Protein AF-0000000065770147 (afdb_homodimer)

Sequence (184 aa):
MSDRIRAHVYVSGRVQGVYYRANTRDTARERDIDGWVRNLDDGRVEAVFEGPREAVESMVGWCHTGSPKARVESVDAAYDDPEGVDGFEIRRMSDRIRAHVYVSGRVQGVYYRANTRDTARERDIDGWVRNLDDGRVEAVFEGPREAVESMVGWCHTGSPKARVESVDAAYDDPEGVDGFEIRR

Organism: Natronomonas pharaonis (strain ATCC 35678 / DSM 2160 / CIP 103997 / JCM 8858 / NBRC 14720 / NCIMB 2260 / Gabara) (NCBI:txid348780)

Structure (mmCIF, N/CA/C/O backbone):
data_AF-0000000065770147-model_v1
#
loop_
_entity.id
_entity.type
_entity.pdbx_description
1 polymer Acylphosphatase
#
loop_
_atom_site.group_PDB
_atom_site.id
_atom_site.type_symbol
_atom_site.label_atom_id
_atom_site.label_alt_id
_atom_site.label_comp_id
_atom_site.label_asym_id
_atom_site.label_entity_id
_atom_site.label_seq_id
_atom_site.pdbx_PDB_ins_code
_atom_site.Cartn_x
_atom_site.Cartn_y
_atom_site.Cartn_z
_atom_site.occupancy
_atom_site.B_iso_or_equiv
_atom_site.auth_seq_id
_atom_site.auth_comp_id
_atom_site.auth_asym_id
_atom_site.auth_atom_id
_atom_site.pdbx_PDB_model_num
ATOM 1 N N . MET A 1 1 ? 13.5 -10.141 -19.688 1 43.78 1 MET A N 1
ATOM 2 C CA . MET A 1 1 ? 12.375 -10.852 -19.094 1 43.78 1 MET A CA 1
ATOM 3 C C . MET A 1 1 ? 11.664 -9.977 -18.062 1 43.78 1 MET A C 1
ATOM 5 O O . MET A 1 1 ? 12.305 -9.312 -17.25 1 43.78 1 MET A O 1
ATOM 9 N N . SER A 1 2 ? 10.516 -9.438 -18.234 1 58.62 2 SER A N 1
ATOM 10 C CA . SER A 1 2 ? 9.922 -8.391 -17.406 1 58.62 2 SER A CA 1
ATOM 11 C C . SER A 1 2 ? 9.859 -8.805 -15.945 1 58.62 2 SER A C 1
ATOM 13 O O . SER A 1 2 ? 9.547 -9.961 -15.641 1 58.62 2 SER A O 1
ATOM 15 N N . ASP A 1 3 ? 10.562 -8.133 -15.008 1 82.38 3 ASP A N 1
ATOM 16 C CA . ASP A 1 3 ? 10.844 -8.555 -13.641 1 82.38 3 ASP A CA 1
ATOM 17 C C . ASP A 1 3 ? 9.555 -8.781 -12.852 1 82.38 3 ASP A C 1
ATOM 19 O O . ASP A 1 3 ? 8.75 -7.859 -12.688 1 82.38 3 ASP A O 1
ATOM 23 N N . ARG A 1 4 ? 9.172 -10.117 -12.875 1 93.94 4 ARG A N 1
ATOM 24 C CA . ARG A 1 4 ? 8.008 -10.531 -12.102 1 93.94 4 ARG A CA 1
ATOM 25 C C . ARG A 1 4 ? 8.297 -10.461 -10.602 1 93.94 4 ARG A C 1
ATOM 27 O O . ARG A 1 4 ? 9.398 -10.789 -10.164 1 93.94 4 ARG A O 1
ATOM 34 N N . ILE A 1 5 ? 7.27 -9.945 -9.93 1 95 5 ILE A N 1
ATOM 35 C CA . ILE A 1 5 ? 7.406 -9.898 -8.477 1 95 5 ILE A CA 1
ATOM 36 C C . ILE A 1 5 ? 6.164 -10.5 -7.824 1 95 5 ILE A C 1
ATOM 38 O O . ILE A 1 5 ? 5.195 -10.836 -8.508 1 95 5 ILE A O 1
ATOM 42 N N . ARG A 1 6 ? 6.301 -10.719 -6.52 1 97.62 6 ARG A N 1
ATOM 43 C CA . ARG A 1 6 ? 5.215 -11.219 -5.68 1 97.62 6 ARG A CA 1
ATOM 44 C C . ARG A 1 6 ? 4.941 -10.266 -4.52 1 97.62 6 ARG A C 1
ATOM 46 O O . ARG A 1 6 ? 5.875 -9.781 -3.871 1 97.62 6 ARG A O 1
ATOM 53 N N . ALA A 1 7 ? 3.699 -9.914 -4.391 1 98 7 ALA A N 1
ATOM 54 C CA . ALA A 1 7 ? 3.275 -9.18 -3.201 1 98 7 ALA A CA 1
ATOM 55 C C . ALA A 1 7 ? 2.326 -10.016 -2.35 1 98 7 ALA A C 1
ATOM 57 O O . ALA A 1 7 ? 1.415 -10.664 -2.875 1 98 7 ALA A O 1
ATOM 58 N N . HIS A 1 8 ? 2.572 -10.086 -1.091 1 98.62 8 HIS A N 1
ATOM 59 C CA . HIS A 1 8 ? 1.678 -10.641 -0.082 1 98.62 8 HIS A CA 1
ATOM 60 C C . HIS A 1 8 ? 1.052 -9.539 0.766 1 98.62 8 HIS A C 1
ATOM 62 O O . HIS A 1 8 ? 1.764 -8.766 1.413 1 98.62 8 HIS A O 1
ATOM 68 N N . VAL A 1 9 ? -0.321 -9.547 0.776 1 98.44 9 VAL A N 1
ATOM 69 C CA . VAL A 1 9 ? -1.015 -8.367 1.291 1 98.44 9 VAL A CA 1
ATOM 70 C C . VAL A 1 9 ? -2.053 -8.797 2.326 1 98.44 9 VAL A C 1
ATOM 72 O O . VAL A 1 9 ? -2.74 -9.805 2.148 1 98.44 9 VAL A O 1
ATOM 75 N N . TYR A 1 10 ? -2.137 -8.008 3.395 1 98.62 10 TYR A N 1
ATOM 76 C CA . TYR A 1 10 ? -3.242 -8.062 4.344 1 98.62 10 TYR A CA 1
ATOM 77 C C . TYR A 1 10 ? -3.99 -6.738 4.391 1 98.62 10 TYR A C 1
ATOM 79 O O . TYR A 1 10 ? -3.375 -5.676 4.512 1 98.62 10 TYR A O 1
ATOM 87 N N . VAL A 1 11 ? -5.281 -6.84 4.277 1 98.38 11 VAL A N 1
ATOM 88 C CA . VAL A 1 11 ? -6.137 -5.66 4.316 1 98.38 11 VAL A CA 1
ATOM 89 C C . VAL A 1 11 ? -7.059 -5.727 5.531 1 98.38 11 VAL A C 1
ATOM 91 O O . VAL A 1 11 ? -7.672 -6.766 5.793 1 98.38 11 VAL A O 1
ATOM 94 N N . SER A 1 12 ? -7.148 -4.613 6.277 1 98.25 12 SER A N 1
ATOM 95 C CA . SER A 1 12 ? -8.016 -4.543 7.449 1 98.25 12 SER A CA 1
ATOM 96 C C . SER A 1 12 ? -9.031 -3.418 7.316 1 98.25 12 SER A C 1
ATOM 98 O O . SER A 1 12 ? -8.836 -2.482 6.539 1 98.25 12 SER A O 1
ATOM 100 N N . GLY A 1 13 ? -10.148 -3.477 8.18 1 97.62 13 GLY A N 1
ATOM 101 C CA . GLY A 1 13 ? -11.266 -2.547 8.148 1 97.62 13 GLY A CA 1
ATOM 102 C C . GLY A 1 13 ? -12.602 -3.221 7.879 1 97.62 13 GLY A C 1
ATOM 103 O O . GLY A 1 13 ? -12.812 -4.367 8.273 1 97.62 13 GLY A O 1
ATOM 104 N N . ARG A 1 14 ? -13.508 -2.479 7.367 1 97.38 14 ARG A N 1
ATOM 105 C CA . ARG A 1 14 ? -14.719 -3.08 6.82 1 97.38 14 ARG A CA 1
ATOM 106 C C . ARG A 1 14 ? -14.477 -3.639 5.422 1 97.38 14 ARG A C 1
ATOM 108 O O . ARG A 1 14 ? -14.734 -2.963 4.426 1 97.38 14 ARG A O 1
ATOM 115 N N . VAL A 1 15 ? -14.016 -4.883 5.41 1 98.19 15 VAL A N 1
ATOM 116 C CA . VAL A 1 15 ? -13.539 -5.418 4.141 1 98.19 15 VAL A CA 1
ATOM 117 C C . VAL A 1 15 ? -14.172 -6.781 3.879 1 98.19 15 VAL A C 1
ATOM 119 O O . VAL A 1 15 ? -13.836 -7.457 2.904 1 98.19 15 VAL A O 1
ATOM 122 N N . GLN A 1 16 ? -14.961 -7.273 4.789 1 97.25 16 GLN A N 1
ATOM 123 C CA . GLN A 1 16 ? -15.781 -8.461 4.559 1 97.25 16 GLN A CA 1
ATOM 124 C C . GLN A 1 16 ? -17.266 -8.094 4.477 1 97.25 16 GLN A C 1
ATOM 126 O O . GLN A 1 16 ? -17.688 -7.09 5.043 1 97.25 16 GLN A O 1
ATOM 131 N N . GLY A 1 17 ? -17.922 -8.992 3.668 1 96.94 17 GLY A N 1
ATOM 132 C CA . GLY A 1 17 ? -19.328 -8.703 3.457 1 96.94 17 GLY A CA 1
ATOM 133 C C . GLY A 1 17 ? -19.562 -7.523 2.529 1 96.94 17 GLY A C 1
ATOM 134 O O . GLY A 1 17 ? -20.656 -6.949 2.508 1 96.94 17 GLY A O 1
ATOM 135 N N . VAL A 1 18 ? -18.547 -7.098 1.808 1 97.94 18 VAL A N 1
ATOM 136 C CA . VAL A 1 18 ? -18.625 -5.93 0.939 1 97.94 18 VAL A CA 1
ATOM 137 C C . VAL A 1 18 ? -18.094 -6.277 -0.449 1 97.94 18 VAL A C 1
ATOM 139 O O . VAL A 1 18 ? -17.5 -5.426 -1.123 1 97.94 18 VAL A O 1
ATOM 142 N N . TYR A 1 19 ? -18.016 -7.508 -0.86 1 97.69 19 TYR A N 1
ATOM 143 C CA . TYR A 1 19 ? -17.625 -8.023 -2.168 1 97.69 19 TYR A CA 1
ATOM 144 C C . TYR A 1 19 ? -16.156 -7.719 -2.453 1 97.69 19 TYR A C 1
ATOM 146 O O . TYR A 1 19 ? -15.766 -7.539 -3.609 1 97.69 19 TYR A O 1
ATOM 154 N N . TYR A 1 20 ? -15.367 -7.656 -1.438 1 98.31 20 TYR A N 1
ATOM 155 C CA . TYR A 1 20 ? -13.953 -7.336 -1.599 1 98.31 20 TYR A CA 1
ATOM 156 C C . TYR A 1 20 ? -13.242 -8.406 -2.418 1 98.31 20 TYR A C 1
ATOM 158 O O . TYR A 1 20 ? -12.461 -8.094 -3.316 1 98.31 20 TYR A O 1
ATOM 166 N N . ARG A 1 21 ? -13.523 -9.672 -2.115 1 98.62 21 ARG A N 1
ATOM 167 C CA . ARG A 1 21 ? -12.859 -10.773 -2.816 1 98.62 21 ARG A CA 1
ATOM 168 C C . ARG A 1 21 ? -13.195 -10.75 -4.305 1 98.62 21 ARG A C 1
ATOM 170 O O . ARG A 1 21 ? -12.305 -10.891 -5.145 1 98.62 21 ARG A O 1
ATOM 177 N N . ALA A 1 22 ? -14.43 -10.547 -4.602 1 98.25 22 ALA A N 1
ATOM 178 C CA . ALA A 1 22 ? -14.867 -10.539 -5.996 1 98.25 22 ALA A CA 1
ATOM 179 C C . ALA A 1 22 ? -14.227 -9.391 -6.77 1 98.25 22 ALA A C 1
ATOM 181 O O . ALA A 1 22 ? -13.727 -9.586 -7.879 1 98.25 22 ALA A O 1
ATOM 182 N N . ASN A 1 23 ? -14.219 -8.234 -6.164 1 98.31 23 ASN A N 1
ATOM 183 C CA . ASN A 1 23 ? -13.617 -7.07 -6.809 1 98.31 23 ASN A CA 1
ATOM 184 C C . ASN A 1 23 ? -12.102 -7.234 -6.961 1 98.31 23 ASN A C 1
ATOM 186 O O . ASN A 1 23 ? -11.523 -6.809 -7.961 1 98.31 23 ASN A O 1
ATOM 190 N N . THR A 1 24 ? -11.492 -7.84 -5.906 1 98.38 24 THR A N 1
ATOM 191 C CA . THR A 1 24 ? -10.062 -8.125 -5.996 1 98.38 24 THR A CA 1
ATOM 192 C C . THR A 1 24 ? -9.766 -9.016 -7.199 1 98.38 24 THR A C 1
ATOM 194 O O . THR A 1 24 ? -8.859 -8.727 -7.98 1 98.38 24 THR A O 1
ATOM 197 N N . ARG A 1 25 ? -10.523 -10.047 -7.344 1 98.44 25 ARG A N 1
ATOM 198 C CA . ARG A 1 25 ? -10.344 -10.969 -8.461 1 98.44 25 ARG A CA 1
ATOM 199 C C . ARG A 1 25 ? -10.547 -10.258 -9.797 1 98.44 25 ARG A C 1
ATOM 201 O O . ARG A 1 25 ? -9.727 -10.391 -10.703 1 98.44 25 ARG A O 1
ATOM 208 N N . ASP A 1 26 ? -11.578 -9.531 -9.93 1 98.19 26 ASP A N 1
ATOM 209 C CA . ASP A 1 26 ? -11.891 -8.852 -11.18 1 98.19 26 ASP A CA 1
ATOM 210 C C . ASP A 1 26 ? -10.805 -7.848 -11.555 1 98.19 26 ASP A C 1
ATOM 212 O O . ASP A 1 26 ? -10.383 -7.781 -12.703 1 98.19 26 ASP A O 1
ATOM 216 N N . THR A 1 27 ? -10.336 -7.098 -10.594 1 97.5 27 THR A N 1
ATOM 217 C CA . THR A 1 27 ? -9.289 -6.109 -10.812 1 97.5 27 THR A CA 1
ATOM 218 C C . THR A 1 27 ? -7.98 -6.793 -11.203 1 97.5 27 THR A C 1
ATOM 220 O O . THR A 1 27 ? -7.289 -6.34 -12.117 1 97.5 27 THR A O 1
ATOM 223 N N . ALA A 1 28 ? -7.652 -7.867 -10.492 1 98.25 28 ALA A N 1
ATOM 224 C CA . ALA A 1 28 ? -6.438 -8.617 -10.797 1 98.25 28 ALA A CA 1
ATOM 225 C C . ALA A 1 28 ? -6.477 -9.164 -12.227 1 98.25 28 ALA A C 1
ATOM 227 O O . ALA A 1 28 ? -5.488 -9.07 -12.961 1 98.25 28 ALA A O 1
ATOM 228 N N . ARG A 1 29 ? -7.547 -9.641 -12.617 1 98 29 ARG A N 1
ATOM 229 C CA . ARG A 1 29 ? -7.695 -10.203 -13.953 1 98 29 ARG A CA 1
ATOM 230 C C . ARG A 1 29 ? -7.59 -9.117 -15.023 1 98 29 ARG A C 1
ATOM 232 O O . ARG A 1 29 ? -6.957 -9.328 -16.062 1 98 29 ARG A O 1
ATOM 239 N N . GLU A 1 30 ? -8.172 -8.016 -14.781 1 97.5 30 GLU A N 1
ATOM 240 C CA . GLU A 1 30 ? -8.086 -6.883 -15.695 1 97.5 30 GLU A CA 1
ATOM 241 C C . GLU A 1 30 ? -6.637 -6.449 -15.906 1 97.5 30 GLU A C 1
ATOM 243 O O . GLU A 1 30 ? -6.281 -5.941 -16.969 1 97.5 30 GLU A O 1
ATOM 248 N N . ARG A 1 31 ? -5.82 -6.711 -14.93 1 96 31 ARG A N 1
ATOM 249 C CA . ARG A 1 31 ? -4.438 -6.242 -14.961 1 96 31 ARG A CA 1
ATOM 250 C C . ARG A 1 31 ? -3.48 -7.379 -15.297 1 96 31 ARG A C 1
ATOM 252 O O . ARG A 1 31 ? -2.26 -7.207 -15.25 1 96 31 ARG A O 1
ATOM 259 N N . ASP A 1 32 ? -4.055 -8.516 -15.555 1 97 32 ASP A N 1
ATOM 260 C CA . ASP A 1 32 ? -3.283 -9.711 -15.898 1 97 32 ASP A CA 1
ATOM 261 C C . ASP A 1 32 ? -2.332 -10.094 -14.773 1 97 32 ASP A C 1
ATOM 263 O O . ASP A 1 32 ? -1.145 -10.336 -15.008 1 97 32 ASP A O 1
ATOM 267 N N . ILE A 1 33 ? -2.855 -10.102 -13.625 1 98 33 ILE A N 1
ATOM 268 C CA . ILE A 1 33 ? -2.117 -10.453 -12.414 1 98 33 ILE A CA 1
ATOM 269 C C . ILE A 1 33 ? -2.562 -11.828 -11.922 1 98 33 ILE A C 1
ATOM 271 O O . ILE A 1 33 ? -3.756 -12.141 -11.93 1 98 33 ILE A O 1
ATOM 275 N N . ASP A 1 34 ? -1.613 -12.633 -11.547 1 98.62 34 ASP A N 1
ATOM 276 C CA . ASP A 1 34 ? -1.885 -13.945 -10.969 1 98.62 34 ASP A CA 1
ATOM 277 C C . ASP A 1 34 ? -1.896 -13.891 -9.445 1 98.62 34 ASP A C 1
ATOM 279 O O . ASP A 1 34 ? -1.333 -12.969 -8.852 1 98.62 34 ASP A O 1
ATOM 283 N N . GLY A 1 35 ? -2.541 -14.883 -8.812 1 98.69 35 GLY A N 1
ATOM 284 C CA . GLY A 1 35 ? -2.562 -14.922 -7.359 1 98.69 35 GLY A CA 1
ATOM 285 C C . GLY A 1 35 ? -3.881 -15.414 -6.797 1 98.69 35 GLY A C 1
ATOM 286 O O . GLY A 1 35 ? -4.535 -16.266 -7.395 1 98.69 35 GLY A O 1
ATOM 287 N N . TRP A 1 36 ? -4.168 -14.938 -5.551 1 98.81 36 TRP A N 1
ATOM 288 C CA . TRP A 1 36 ? -5.406 -15.344 -4.898 1 98.81 36 TRP A CA 1
ATOM 289 C C . TRP A 1 36 ? -5.777 -14.375 -3.785 1 98.81 36 TRP A C 1
ATOM 291 O O . TRP A 1 36 ? -4.953 -13.57 -3.354 1 98.81 36 TRP A O 1
ATOM 301 N N . VAL A 1 37 ? -7.043 -14.438 -3.418 1 98.81 37 VAL A N 1
ATOM 302 C CA . VAL A 1 37 ? -7.574 -13.641 -2.318 1 98.81 37 VAL A CA 1
ATOM 303 C C . VAL A 1 37 ? -8.461 -14.508 -1.431 1 98.81 37 VAL A C 1
ATOM 305 O O . VAL A 1 37 ? -9.148 -15.406 -1.919 1 98.81 37 VAL A O 1
ATOM 308 N N . ARG A 1 38 ? -8.477 -14.234 -0.144 1 98.75 38 ARG A N 1
ATOM 309 C CA . ARG A 1 38 ? -9.367 -14.938 0.775 1 98.75 38 ARG A CA 1
ATOM 310 C C . ARG A 1 38 ? -9.695 -14.07 1.986 1 98.75 38 ARG A C 1
ATOM 312 O O . ARG A 1 38 ? -8.945 -13.148 2.318 1 98.75 38 ARG A O 1
ATOM 319 N N . ASN A 1 39 ? -10.781 -14.453 2.6 1 98.56 39 ASN A N 1
ATOM 320 C CA . ASN A 1 39 ? -11.117 -13.883 3.9 1 98.56 39 ASN A CA 1
ATOM 321 C C . ASN A 1 39 ? -10.469 -14.664 5.039 1 98.56 39 ASN A C 1
ATOM 323 O O . ASN A 1 39 ? -10.367 -15.891 4.98 1 98.56 39 ASN A O 1
ATOM 327 N N . LEU A 1 40 ? -10.047 -13.938 6.062 1 98.44 40 LEU A N 1
ATOM 328 C CA . LEU A 1 40 ? -9.508 -14.555 7.27 1 98.44 40 LEU A CA 1
ATOM 329 C C . LEU A 1 40 ? -10.539 -14.523 8.398 1 98.44 40 LEU A C 1
ATOM 331 O O . LEU A 1 40 ? -11.398 -13.641 8.43 1 98.44 40 LEU A O 1
ATOM 335 N N . ASP A 1 41 ? -10.344 -15.391 9.359 1 97.56 41 ASP A N 1
ATOM 336 C CA . ASP A 1 41 ? -11.273 -15.508 10.484 1 97.56 41 ASP A CA 1
ATOM 337 C C . ASP A 1 41 ? -11.219 -14.266 11.375 1 97.56 41 ASP A C 1
ATOM 339 O O . ASP A 1 41 ? -12.188 -13.953 12.07 1 97.56 41 ASP A O 1
ATOM 343 N N . ASP A 1 42 ? -10.141 -13.57 11.273 1 97.69 42 ASP A N 1
ATOM 344 C CA . ASP A 1 42 ? -9.984 -12.406 12.141 1 97.69 42 ASP A CA 1
ATOM 345 C C . ASP A 1 42 ? -10.57 -11.156 11.492 1 97.69 42 ASP A C 1
ATOM 347 O O . ASP A 1 42 ? -10.383 -10.047 11.984 1 97.69 42 ASP A O 1
ATOM 351 N N . GLY A 1 43 ? -11.195 -11.289 10.391 1 97.88 43 GLY A N 1
ATOM 352 C CA . GLY A 1 43 ? -11.898 -10.18 9.766 1 97.88 43 GLY A CA 1
ATOM 353 C C . GLY A 1 43 ? -11.109 -9.523 8.648 1 97.88 43 GLY A C 1
ATOM 354 O O . GLY A 1 43 ? -11.641 -8.688 7.914 1 97.88 43 GLY A O 1
ATOM 355 N N . ARG A 1 44 ? -9.898 -9.906 8.516 1 98.44 44 ARG A N 1
ATOM 356 C CA . ARG A 1 44 ? -9.047 -9.336 7.477 1 98.44 44 ARG A CA 1
ATOM 357 C C . ARG A 1 44 ? -9.266 -10.039 6.141 1 98.44 44 ARG A C 1
ATOM 359 O O . ARG A 1 44 ? -9.945 -11.062 6.078 1 98.44 44 ARG A O 1
ATOM 366 N N . VAL A 1 45 ? -8.695 -9.375 5.055 1 98.75 45 VAL A N 1
ATOM 367 C CA . VAL A 1 45 ? -8.523 -10 3.746 1 98.75 45 VAL A CA 1
ATOM 368 C C . VAL A 1 45 ? -7.035 -10.242 3.484 1 98.75 45 VAL A C 1
ATOM 370 O O . VAL A 1 45 ? -6.199 -9.383 3.783 1 98.75 45 VAL A O 1
ATOM 373 N N . GLU A 1 46 ? -6.758 -11.391 3.057 1 98.88 46 GLU A N 1
ATOM 374 C CA . GLU A 1 46 ? -5.414 -11.773 2.625 1 98.88 46 GLU A CA 1
ATOM 375 C C . GLU A 1 46 ? -5.359 -11.969 1.112 1 98.88 46 GLU A C 1
ATOM 377 O O . GLU A 1 46 ? -6.262 -12.562 0.525 1 98.88 46 GLU A O 1
ATOM 382 N N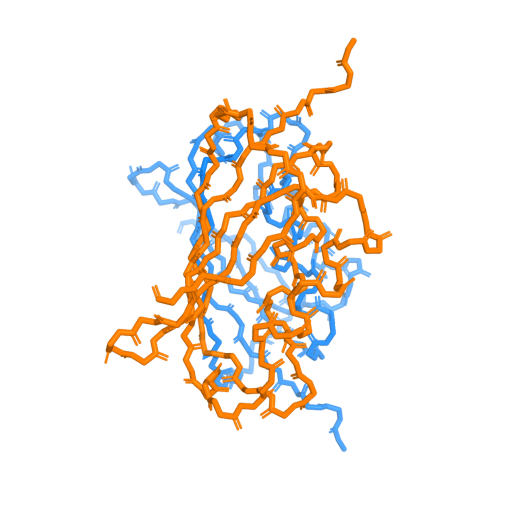 . ALA A 1 47 ? -4.293 -11.523 0.46 1 98.81 47 ALA A N 1
ATOM 383 C CA . ALA A 1 47 ? -4.168 -11.734 -0.979 1 98.81 47 ALA A CA 1
ATOM 384 C C . ALA A 1 47 ? -2.701 -11.859 -1.388 1 98.81 47 ALA A C 1
ATOM 386 O O . ALA A 1 47 ? -1.813 -11.344 -0.705 1 98.81 47 ALA A O 1
ATOM 387 N N . VAL A 1 48 ? -2.502 -12.555 -2.43 1 98.75 48 VAL A N 1
ATOM 388 C CA . VAL A 1 48 ? -1.222 -12.633 -3.123 1 98.75 48 VAL A CA 1
ATOM 389 C C . VAL A 1 48 ? -1.395 -12.211 -4.582 1 98.75 48 VAL A C 1
ATOM 391 O O . VAL A 1 48 ? -2.371 -12.594 -5.23 1 98.75 48 VAL A O 1
ATOM 394 N N . PHE A 1 49 ? -0.435 -11.422 -5.035 1 98.38 49 PHE A N 1
ATOM 395 C CA . PHE A 1 49 ? -0.398 -10.969 -6.422 1 98.38 49 PHE A CA 1
ATOM 396 C C . PHE A 1 49 ? 0.949 -11.281 -7.059 1 98.38 49 PHE A C 1
ATOM 398 O O . PHE A 1 49 ? 1.999 -11 -6.477 1 98.38 49 PHE A O 1
ATOM 405 N N . GLU A 1 50 ? 1.021 -11.812 -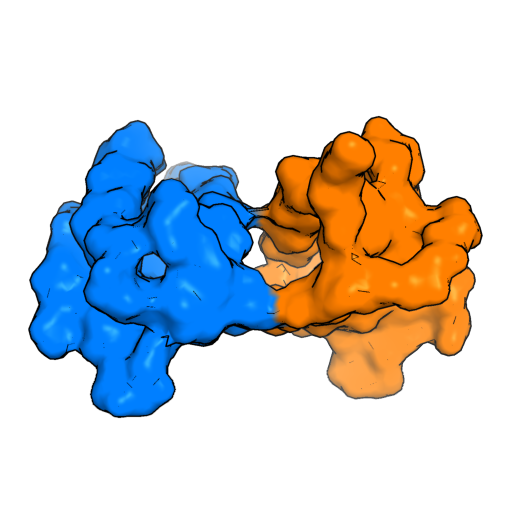8.188 1 98.38 50 GLU A N 1
ATOM 406 C CA . GLU A 1 50 ? 2.23 -12.047 -8.969 1 98.38 50 GLU A CA 1
ATOM 407 C C . GLU A 1 50 ? 2.074 -11.523 -10.398 1 98.38 50 GLU A C 1
ATOM 409 O O . GLU A 1 50 ? 1.009 -11.672 -11.008 1 98.38 50 GLU A O 1
ATOM 414 N N . GLY A 1 51 ? 3.076 -10.883 -10.898 1 97.44 51 GLY A N 1
ATOM 415 C CA . GLY A 1 51 ? 3.061 -10.312 -12.234 1 97.44 51 GLY A CA 1
ATOM 416 C C . GLY A 1 51 ? 4.141 -9.266 -12.445 1 97.44 51 GLY A C 1
ATOM 417 O O . GLY A 1 51 ? 5.086 -9.18 -11.664 1 97.44 51 GLY A O 1
ATOM 418 N N . PRO A 1 52 ? 4.023 -8.602 -13.539 1 94.88 52 PRO A N 1
ATOM 419 C CA . PRO A 1 52 ? 4.957 -7.492 -13.734 1 94.88 52 PRO A CA 1
ATOM 420 C C . PRO A 1 52 ? 4.926 -6.488 -12.578 1 94.88 52 PRO A C 1
ATOM 422 O O . PRO A 1 52 ? 3.857 -6.195 -12.039 1 94.88 52 PRO A O 1
ATOM 425 N N . ARG A 1 53 ? 6.09 -5.996 -12.234 1 91.38 53 ARG A N 1
ATOM 426 C CA . ARG A 1 53 ? 6.258 -5.133 -11.07 1 91.38 53 ARG A CA 1
ATOM 427 C C . ARG A 1 53 ? 5.238 -4 -11.078 1 91.38 53 ARG A C 1
ATOM 429 O O . ARG A 1 53 ? 4.535 -3.783 -10.094 1 91.38 53 ARG A O 1
ATOM 436 N N . GLU A 1 54 ? 5.098 -3.309 -12.133 1 89.5 54 GLU A N 1
ATOM 437 C CA . GLU A 1 54 ? 4.195 -2.16 -12.211 1 89.5 54 GLU A CA 1
ATOM 438 C C . GLU A 1 54 ? 2.75 -2.576 -11.961 1 89.5 54 GLU A C 1
ATOM 440 O O . GLU A 1 54 ? 2 -1.87 -11.289 1 89.5 54 GLU A O 1
ATOM 445 N N . ALA A 1 55 ? 2.404 -3.637 -12.523 1 94.25 55 ALA A N 1
ATOM 446 C CA . ALA A 1 55 ? 1.041 -4.137 -12.367 1 94.25 55 ALA A CA 1
ATOM 447 C C . ALA A 1 55 ? 0.769 -4.539 -10.914 1 94.25 55 ALA A C 1
ATOM 449 O O . ALA A 1 55 ? -0.289 -4.223 -10.367 1 94.25 55 ALA A O 1
ATOM 450 N N . VAL A 1 56 ? 1.734 -5.223 -10.344 1 96.06 56 VAL A N 1
ATOM 451 C CA . VAL A 1 56 ? 1.587 -5.668 -8.961 1 96.06 56 VAL A CA 1
ATOM 452 C C . VAL A 1 56 ? 1.53 -4.457 -8.031 1 96.06 56 VAL A C 1
ATOM 454 O O . VAL A 1 56 ? 0.677 -4.391 -7.145 1 96.06 56 VAL A O 1
ATOM 457 N N . GLU A 1 57 ? 2.395 -3.529 -8.242 1 90.38 57 GLU A N 1
ATOM 458 C CA . GLU A 1 57 ? 2.387 -2.314 -7.434 1 90.38 57 GLU A CA 1
ATOM 459 C C . GLU A 1 57 ? 1.069 -1.56 -7.582 1 90.38 57 GLU A C 1
ATOM 461 O O . GLU A 1 57 ? 0.54 -1.023 -6.609 1 90.38 57 GLU A O 1
ATOM 466 N N . SER A 1 58 ? 0.558 -1.564 -8.742 1 91.94 58 SER A N 1
ATOM 467 C CA . SER A 1 58 ? -0.74 -0.941 -8.977 1 91.94 58 SER A CA 1
ATOM 468 C C . SER A 1 58 ? -1.849 -1.67 -8.227 1 91.94 58 SER A C 1
ATOM 470 O O . SER A 1 58 ? -2.754 -1.037 -7.68 1 91.94 58 SER A O 1
ATOM 472 N N . MET A 1 59 ? -1.783 -2.934 -8.195 1 96 59 MET A N 1
ATOM 473 C CA . MET A 1 59 ? -2.768 -3.746 -7.492 1 96 59 MET A CA 1
ATOM 474 C C . MET A 1 59 ? -2.713 -3.484 -5.992 1 96 59 MET A C 1
ATOM 476 O O . MET A 1 59 ? -3.752 -3.361 -5.34 1 96 59 MET A O 1
ATOM 480 N N . VAL A 1 60 ? -1.518 -3.436 -5.52 1 95.69 60 VAL A N 1
ATOM 481 C CA . VAL A 1 60 ? -1.349 -3.139 -4.098 1 95.69 60 VAL A CA 1
ATOM 482 C C . VAL A 1 60 ? -1.913 -1.754 -3.789 1 95.69 60 VAL A C 1
ATOM 484 O O . VAL A 1 60 ? -2.57 -1.559 -2.766 1 95.69 60 VAL A O 1
ATOM 487 N N . GLY A 1 61 ? -1.662 -0.762 -4.645 1 92.88 61 GLY A N 1
ATOM 488 C CA . GLY A 1 61 ? -2.287 0.545 -4.516 1 92.88 61 GLY A CA 1
ATOM 489 C C . GLY A 1 61 ? -3.801 0.48 -4.461 1 92.88 61 GLY A C 1
ATOM 490 O O . GLY A 1 61 ? -4.426 1.144 -3.631 1 92.88 61 GLY A O 1
ATOM 491 N N . TRP A 1 62 ? -4.379 -0.295 -5.266 1 94.44 62 TRP A N 1
ATOM 492 C CA . TRP A 1 62 ? -5.828 -0.464 -5.324 1 94.44 62 TRP A CA 1
ATOM 493 C C . TRP A 1 62 ? -6.363 -1.01 -4.004 1 94.44 62 TRP A C 1
ATOM 495 O O . TRP A 1 62 ? -7.473 -0.669 -3.588 1 94.44 62 TRP A O 1
ATOM 505 N N . CYS A 1 63 ? -5.641 -1.865 -3.334 1 96.69 63 CYS A N 1
ATOM 506 C CA . CYS A 1 63 ? -6.074 -2.492 -2.092 1 96.69 63 CYS A CA 1
ATOM 507 C C . CYS A 1 63 ? -6.406 -1.441 -1.037 1 96.69 63 CYS A C 1
ATOM 509 O O . CYS A 1 63 ? -7.137 -1.72 -0.084 1 96.69 63 CYS A O 1
ATOM 511 N N . HIS A 1 64 ? -5.875 -0.302 -1.2 1 93.12 64 HIS A N 1
ATOM 512 C CA . HIS A 1 64 ? -6.133 0.768 -0.242 1 93.12 64 HIS A CA 1
ATOM 513 C C . HIS A 1 64 ? -7.512 1.378 -0.452 1 93.12 64 HIS A C 1
ATOM 515 O O . HIS A 1 64 ? -8.055 2.016 0.451 1 93.12 64 HIS A O 1
ATOM 521 N N . THR A 1 65 ? -8.062 1.224 -1.6 1 89.56 65 THR A N 1
ATOM 522 C CA . THR A 1 65 ? -9.43 1.623 -1.916 1 89.56 65 THR A CA 1
ATOM 523 C C . THR A 1 65 ? -10.383 0.44 -1.779 1 89.56 65 THR A C 1
ATOM 525 O O . THR A 1 65 ? -11.375 0.516 -1.048 1 89.56 65 THR A O 1
ATOM 528 N N . GLY A 1 66 ? -10.023 -0.563 -2.475 1 91.44 66 GLY A N 1
ATOM 529 C CA . GLY A 1 66 ? -10.797 -1.795 -2.42 1 91.44 66 GLY A CA 1
ATOM 530 C C . GLY A 1 66 ? -12.141 -1.689 -3.125 1 91.44 66 GLY A C 1
ATOM 531 O O . GLY A 1 66 ? -12.273 -0.957 -4.105 1 91.44 66 GLY A O 1
ATOM 532 N N . SER A 1 67 ? -13.109 -2.518 -2.625 1 93.94 67 SER A N 1
ATOM 533 C CA . SER A 1 67 ? -14.453 -2.512 -3.201 1 93.94 67 SER A CA 1
ATOM 534 C C . SER A 1 67 ? -15.203 -1.234 -2.838 1 93.94 67 SER A C 1
ATOM 536 O O . SER A 1 67 ? -14.883 -0.578 -1.846 1 93.94 67 SER A O 1
ATOM 538 N N . PRO A 1 68 ? -16.219 -0.907 -3.627 1 92.44 68 PRO A N 1
ATOM 539 C CA . PRO A 1 68 ? -16.953 0.346 -3.406 1 92.44 68 PRO A CA 1
ATOM 540 C C . PRO A 1 68 ? -17.516 0.459 -1.992 1 92.44 68 PRO A C 1
ATOM 542 O O . PRO A 1 68 ? -17.578 1.558 -1.436 1 92.44 68 PRO A O 1
ATOM 545 N N . LYS A 1 69 ? -17.875 -0.593 -1.4 1 95.06 69 LYS A N 1
ATOM 546 C CA . LYS A 1 69 ? -18.5 -0.549 -0.085 1 95.06 69 LYS A CA 1
ATOM 547 C C . LYS A 1 69 ? -17.484 -0.774 1.024 1 95.06 69 LYS A C 1
ATOM 549 O O . LYS A 1 69 ? -17.828 -0.798 2.205 1 95.06 69 LYS A O 1
ATOM 554 N N . ALA A 1 70 ? -16.25 -0.884 0.624 1 96.25 70 ALA A N 1
ATOM 555 C CA . ALA A 1 70 ? -15.203 -1.161 1.609 1 96.25 70 ALA A CA 1
ATOM 556 C C . ALA A 1 70 ? -14.727 0.124 2.279 1 96.25 70 ALA A C 1
ATOM 558 O O . ALA A 1 70 ? -14.805 1.204 1.69 1 96.25 70 ALA A O 1
ATOM 559 N N . ARG A 1 71 ? -14.367 0.051 3.535 1 94.5 71 ARG A N 1
ATOM 560 C CA . ARG A 1 71 ? -13.594 1.06 4.258 1 94.5 71 ARG A CA 1
ATOM 561 C C . ARG A 1 71 ? -12.297 0.473 4.805 1 94.5 71 ARG A C 1
ATOM 563 O O . ARG A 1 71 ? -12.297 -0.181 5.848 1 94.5 71 ARG A O 1
ATOM 570 N N . VAL A 1 72 ? -11.227 0.798 4.094 1 96.31 72 VAL A N 1
ATOM 571 C CA . VAL A 1 72 ? -9.938 0.206 4.441 1 96.31 72 VAL A CA 1
ATOM 572 C C . VAL A 1 72 ? -9.273 1.02 5.551 1 96.31 72 VAL A C 1
ATOM 574 O O . VAL A 1 72 ? -9.172 2.244 5.457 1 96.31 72 VAL A O 1
ATOM 577 N N . GLU A 1 73 ? -8.836 0.329 6.562 1 96.19 73 GLU A N 1
ATOM 578 C CA . GLU A 1 73 ? -8.188 0.97 7.703 1 96.19 73 GLU A CA 1
ATOM 579 C C . GLU A 1 73 ? -6.672 0.773 7.66 1 96.19 73 GLU A C 1
ATOM 581 O O . GLU A 1 73 ? -5.918 1.583 8.203 1 96.19 73 GLU A O 1
ATOM 586 N N . SER A 1 74 ? -6.219 -0.312 7.008 1 97.12 74 SER A N 1
ATOM 587 C CA . SER A 1 74 ? -4.785 -0.529 6.848 1 97.12 74 SER A CA 1
ATOM 588 C C . SER A 1 74 ? -4.496 -1.55 5.754 1 97.12 74 SER A C 1
ATOM 590 O O . SER A 1 74 ? -5.336 -2.406 5.461 1 97.12 74 SER A O 1
ATOM 592 N N . VAL A 1 75 ? -3.316 -1.42 5.16 1 97.56 75 VAL A N 1
ATOM 593 C CA . VAL A 1 75 ? -2.762 -2.381 4.215 1 97.56 75 VAL A CA 1
ATOM 594 C C . VAL A 1 75 ? -1.311 -2.688 4.578 1 97.56 75 VAL A C 1
ATOM 596 O O . VAL A 1 75 ? -0.499 -1.774 4.746 1 97.56 75 VAL A O 1
ATOM 599 N N . ASP A 1 76 ? -1.028 -3.922 4.801 1 97.62 76 ASP A N 1
ATOM 600 C CA . ASP A 1 76 ? 0.331 -4.426 4.969 1 97.62 76 ASP A CA 1
ATOM 601 C C . ASP A 1 76 ? 0.769 -5.238 3.754 1 97.62 76 ASP A C 1
ATOM 603 O O . ASP A 1 76 ? 0.14 -6.246 3.414 1 97.62 76 ASP A O 1
ATOM 607 N N . ALA A 1 77 ? 1.791 -4.785 3.131 1 98.25 77 ALA A N 1
ATOM 608 C CA . ALA A 1 77 ? 2.26 -5.457 1.919 1 98.25 77 ALA A CA 1
ATOM 609 C C . ALA A 1 77 ? 3.738 -5.816 2.027 1 98.25 77 ALA A C 1
ATOM 611 O O . ALA A 1 77 ? 4.555 -4.988 2.443 1 98.25 77 ALA A O 1
ATOM 612 N N . ALA A 1 78 ? 4.055 -7.039 1.662 1 97.75 78 ALA A N 1
ATOM 613 C CA . ALA A 1 78 ? 5.438 -7.508 1.585 1 97.75 78 ALA A CA 1
ATOM 614 C C . ALA A 1 78 ? 5.746 -8.094 0.209 1 97.75 78 ALA A C 1
ATOM 616 O O . ALA A 1 78 ? 4.914 -8.789 -0.374 1 97.75 78 ALA A O 1
ATOM 617 N N . TYR A 1 79 ? 6.957 -7.824 -0.283 1 95.56 79 TYR A N 1
ATOM 618 C CA . TYR A 1 79 ? 7.344 -8.281 -1.612 1 95.56 79 TYR A CA 1
ATOM 619 C C . TYR A 1 79 ? 8.328 -9.445 -1.524 1 95.56 79 TYR A C 1
ATOM 621 O O . TYR A 1 79 ? 9.203 -9.461 -0.65 1 95.56 79 TYR A O 1
ATOM 629 N N . ASP A 1 80 ? 8.109 -10.398 -2.391 1 94.44 80 ASP A N 1
ATOM 630 C CA . ASP A 1 80 ? 8.969 -11.578 -2.447 1 94.44 80 ASP A CA 1
ATOM 631 C C . ASP A 1 80 ? 9.133 -12.07 -3.885 1 94.44 80 ASP A C 1
ATOM 633 O O . ASP A 1 80 ? 8.602 -11.461 -4.816 1 94.44 80 ASP A O 1
ATOM 637 N N . ASP A 1 81 ? 9.961 -13.102 -4.02 1 94.81 81 ASP A N 1
ATOM 638 C CA . ASP A 1 81 ? 10.07 -13.766 -5.316 1 94.81 81 ASP A CA 1
ATOM 639 C C . ASP A 1 81 ? 8.766 -14.484 -5.668 1 94.81 81 ASP A C 1
ATOM 641 O O . ASP A 1 81 ? 8.141 -15.102 -4.805 1 94.81 81 ASP A O 1
ATOM 645 N N . PRO A 1 82 ? 8.406 -14.344 -6.973 1 96.62 82 PRO A N 1
ATOM 646 C CA . PRO A 1 82 ? 7.207 -15.078 -7.379 1 96.62 82 PRO A CA 1
ATOM 647 C C . PRO A 1 82 ? 7.324 -16.578 -7.137 1 96.62 82 PRO A C 1
ATOM 649 O O . PRO A 1 82 ? 8.422 -17.141 -7.191 1 96.62 82 PRO A O 1
ATOM 652 N N . GLU A 1 83 ? 6.184 -17.234 -6.852 1 96.44 83 GLU A N 1
ATOM 653 C CA . GLU A 1 83 ? 6.133 -18.672 -6.617 1 96.44 83 GLU A CA 1
ATOM 654 C C . GLU A 1 83 ? 5.57 -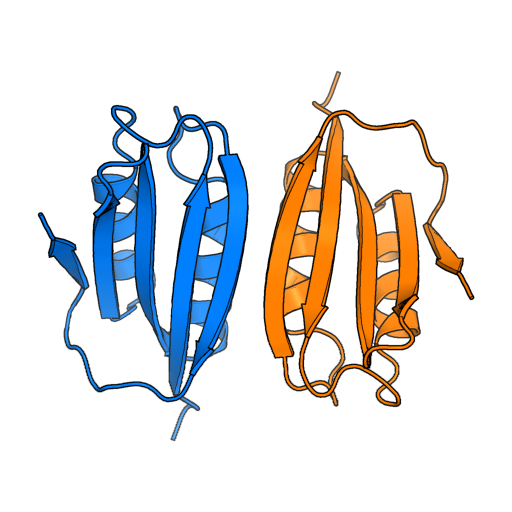19.406 -7.828 1 96.44 83 GLU A C 1
ATOM 656 O O . GLU A 1 83 ? 5.547 -20.641 -7.855 1 96.44 83 GLU A O 1
ATOM 661 N N . GLY A 1 84 ? 5.133 -18.625 -8.805 1 95.38 84 GLY A N 1
ATOM 662 C CA . GLY A 1 84 ? 4.688 -19.234 -10.047 1 95.38 84 GLY A CA 1
ATOM 663 C C . GLY A 1 84 ? 3.223 -19.625 -10.031 1 95.38 84 GLY A C 1
ATOM 664 O O . GLY A 1 84 ? 2.84 -20.641 -10.609 1 95.38 84 GLY A O 1
ATOM 665 N N . VAL A 1 85 ? 2.4 -18.906 -9.422 1 94.94 85 VAL A N 1
ATOM 666 C CA . VAL A 1 85 ? 0.963 -19.156 -9.445 1 94.94 85 VAL A CA 1
ATOM 667 C C . VAL A 1 85 ? 0.386 -18.734 -10.797 1 94.94 85 VAL A C 1
ATOM 669 O O . VAL A 1 85 ? 0.88 -17.781 -11.414 1 94.94 85 VAL A O 1
ATOM 672 N N . ASP A 1 86 ? -0.581 -19.5 -11.195 1 96 86 ASP A N 1
ATOM 673 C CA . ASP A 1 86 ? -1.24 -19.219 -12.469 1 96 86 ASP A CA 1
ATOM 674 C C . ASP A 1 86 ? -2.723 -18.906 -12.258 1 96 86 ASP A C 1
ATOM 676 O O . ASP A 1 86 ? -3.412 -19.625 -11.531 1 96 86 ASP A O 1
ATOM 680 N N . GLY A 1 87 ? -3.068 -17.812 -12.992 1 97.94 87 GLY A N 1
ATOM 681 C CA . GLY A 1 87 ? -4.453 -17.391 -12.828 1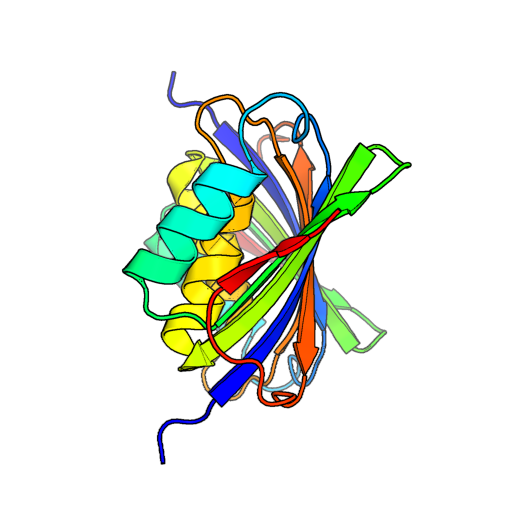 97.94 87 GLY A CA 1
ATOM 682 C C . GLY A 1 87 ? -4.711 -16.672 -11.523 1 97.94 87 GLY A C 1
ATOM 683 O O . GLY A 1 87 ? -3.777 -16.375 -10.773 1 97.94 87 GLY A O 1
ATOM 684 N N . PHE A 1 88 ? -5.949 -16.234 -11.273 1 98.69 88 PHE A N 1
ATOM 685 C CA . PHE A 1 88 ? -6.336 -15.586 -10.023 1 98.69 88 PHE A CA 1
ATOM 686 C C . PHE A 1 88 ? -7.578 -16.25 -9.438 1 98.69 88 PHE A C 1
ATOM 688 O O . PHE A 1 88 ? -8.617 -16.328 -10.102 1 98.69 88 PHE A O 1
ATOM 695 N N . GLU A 1 89 ? -7.559 -16.625 -8.195 1 98 89 GLU A N 1
ATOM 696 C CA . GLU A 1 89 ? -8.703 -17.344 -7.633 1 98 89 GLU A CA 1
ATOM 697 C C . GLU A 1 89 ? -9.102 -16.766 -6.277 1 98 89 GLU A C 1
ATOM 699 O O . GLU A 1 89 ? -8.289 -16.141 -5.594 1 98 89 GLU A O 1
ATOM 704 N N . ILE A 1 90 ? -10.367 -16.953 -5.91 1 98.25 90 ILE A N 1
ATOM 705 C CA . ILE A 1 90 ? -10.859 -16.703 -4.559 1 98.25 90 ILE A CA 1
ATOM 706 C C . ILE A 1 90 ? -10.75 -17.984 -3.732 1 98.25 90 ILE A C 1
ATOM 708 O O . ILE A 1 90 ? -11.305 -19.016 -4.105 1 98.25 90 ILE A O 1
ATOM 712 N N . ARG A 1 91 ? -10.016 -17.906 -2.682 1 97.25 91 ARG A N 1
ATOM 713 C CA . ARG A 1 91 ? -9.828 -19.062 -1.8 1 97.25 91 ARG A CA 1
ATOM 714 C C . ARG A 1 91 ? -10.75 -18.969 -0.583 1 97.25 91 ARG A C 1
ATOM 716 O O . ARG A 1 91 ? -11.18 -17.875 -0.206 1 97.25 91 ARG A O 1
ATOM 723 N N . ARG A 1 92 ? -11 -20.094 0.033 1 89.31 92 ARG A N 1
ATOM 724 C CA . ARG A 1 92 ? -11.844 -20.172 1.221 1 89.31 92 ARG A CA 1
ATOM 725 C C . ARG A 1 92 ? -11.008 -20.125 2.492 1 89.31 92 ARG A C 1
ATOM 727 O O . ARG A 1 92 ? -9.852 -20.562 2.494 1 89.31 92 ARG A O 1
ATOM 734 N N . MET B 1 1 ? -17.234 18.906 0.823 1 44.44 1 MET B N 1
ATOM 735 C CA . MET B 1 1 ? -15.875 19.125 1.271 1 44.44 1 MET B CA 1
ATOM 736 C C . MET B 1 1 ? -14.992 17.922 0.971 1 44.44 1 MET B C 1
ATOM 738 O O . MET B 1 1 ? -15.406 16.781 1.177 1 44.44 1 MET B O 1
ATOM 742 N N . SER B 1 2 ? -14.109 17.906 0.037 1 58.62 2 SER B N 1
ATOM 743 C CA . SER B 1 2 ? -13.438 16.703 -0.462 1 58.62 2 SER B CA 1
ATOM 744 C C . SER B 1 2 ? -12.789 15.914 0.674 1 58.62 2 SER B C 1
ATOM 746 O O . SER B 1 2 ? -12.188 16.5 1.577 1 58.62 2 SER B O 1
ATOM 748 N N . ASP B 1 3 ? -13.219 14.672 0.965 1 82.5 3 ASP B N 1
ATOM 749 C CA . ASP B 1 3 ? -12.922 13.906 2.174 1 82.5 3 ASP B CA 1
ATOM 750 C C . ASP B 1 3 ? -11.422 13.688 2.336 1 82.5 3 ASP B C 1
ATOM 752 O O . ASP B 1 3 ? -10.773 13.102 1.468 1 82.5 3 ASP B O 1
ATOM 756 N N . ARG B 1 4 ? -10.852 14.633 3.172 1 93.94 4 ARG B N 1
ATOM 757 C CA . ARG B 1 4 ? -9.438 14.523 3.514 1 93.94 4 ARG B CA 1
ATOM 758 C C . ARG B 1 4 ? -9.195 13.328 4.426 1 93.94 4 ARG B C 1
ATOM 760 O O . ARG B 1 4 ? -10.008 13.031 5.305 1 93.94 4 ARG B O 1
ATOM 767 N N . ILE B 1 5 ? -8.094 12.664 4.074 1 94.94 5 ILE B N 1
ATOM 768 C CA . ILE B 1 5 ? -7.715 11.539 4.922 1 94.94 5 ILE B CA 1
ATOM 769 C C . ILE B 1 5 ? -6.242 11.656 5.305 1 94.94 5 ILE B C 1
ATOM 771 O O . ILE B 1 5 ? -5.535 12.539 4.816 1 94.94 5 ILE B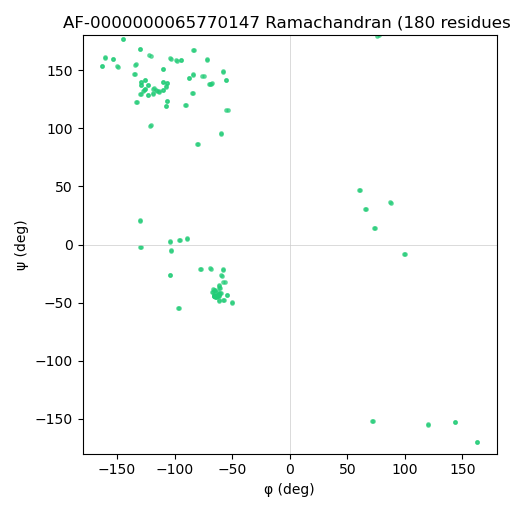 O 1
ATOM 775 N N . ARG B 1 6 ? -5.883 10.805 6.27 1 97.62 6 ARG B N 1
ATOM 776 C CA . ARG B 1 6 ? -4.504 10.688 6.734 1 97.62 6 ARG B CA 1
ATOM 777 C C . ARG B 1 6 ? -4.004 9.258 6.602 1 97.62 6 ARG B C 1
ATOM 779 O O . ARG B 1 6 ? -4.715 8.305 6.941 1 97.62 6 ARG B O 1
ATOM 786 N N . ALA B 1 7 ? -2.869 9.133 5.988 1 98 7 ALA B N 1
ATOM 787 C CA . ALA B 1 7 ? -2.18 7.848 5.984 1 98 7 ALA B CA 1
ATOM 788 C C . ALA B 1 7 ? -0.866 7.926 6.758 1 98 7 ALA B C 1
ATOM 790 O O . ALA B 1 7 ? -0.108 8.891 6.609 1 98 7 ALA B O 1
ATOM 791 N N . HIS B 1 8 ? -0.637 7 7.621 1 98.62 8 HIS B N 1
ATOM 792 C CA . HIS B 1 8 ? 0.635 6.766 8.297 1 98.62 8 HIS B CA 1
ATOM 793 C C . HIS B 1 8 ? 1.327 5.52 7.75 1 98.62 8 HIS B C 1
ATOM 795 O O . HIS B 1 8 ? 0.771 4.422 7.805 1 98.62 8 HIS B O 1
ATOM 801 N N . VAL B 1 9 ? 2.598 5.75 7.273 1 98.44 9 VAL B N 1
ATOM 802 C CA . VAL B 1 9 ? 3.225 4.711 6.461 1 98.44 9 VAL B CA 1
ATOM 803 C C . VAL B 1 9 ? 4.613 4.395 7.012 1 98.44 9 VAL B C 1
ATOM 805 O O . VAL B 1 9 ? 5.352 5.301 7.414 1 98.44 9 VAL B O 1
ATOM 808 N N . TYR B 1 10 ? 4.941 3.105 7.023 1 98.62 10 TYR B N 1
ATOM 809 C CA . TYR B 1 10 ? 6.305 2.623 7.223 1 98.62 10 TYR B CA 1
ATOM 810 C C . TYR B 1 10 ? 6.789 1.844 6.008 1 98.62 10 TYR B C 1
ATOM 812 O O . TYR B 1 10 ? 6.094 0.953 5.512 1 98.62 10 TYR B O 1
ATOM 820 N N . VAL B 1 11 ? 7.945 2.207 5.547 1 98.38 11 VAL B N 1
ATOM 821 C CA . VAL B 1 11 ? 8.555 1.547 4.398 1 98.38 11 VAL B CA 1
ATOM 822 C C . VAL B 1 11 ? 9.844 0.848 4.824 1 98.38 11 VAL B C 1
ATOM 824 O O . VAL B 1 11 ? 10.672 1.435 5.523 1 98.38 11 VAL B O 1
ATOM 827 N N . SER B 1 12 ? 10.008 -0.425 4.418 1 98.31 12 SER B N 1
ATOM 828 C CA . SER B 1 12 ? 11.203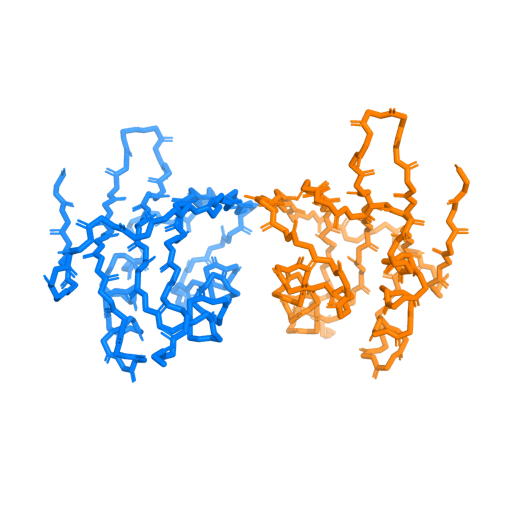 -1.196 4.738 1 98.31 12 SER B CA 1
ATOM 829 C C . SER B 1 12 ? 11.914 -1.663 3.473 1 98.31 12 SER B C 1
ATOM 831 O O . SER B 1 12 ? 11.305 -1.733 2.402 1 98.31 12 SER B O 1
ATOM 833 N N . GLY B 1 13 ? 13.258 -2.068 3.621 1 97.62 13 GLY B N 1
ATOM 834 C CA . GLY B 1 13 ? 14.133 -2.477 2.531 1 97.62 13 GLY B CA 1
ATOM 835 C C . GLY B 1 13 ? 15.375 -1.615 2.402 1 97.62 13 GLY B C 1
ATOM 836 O O . GLY B 1 13 ? 15.891 -1.114 3.402 1 97.62 13 GLY B O 1
ATOM 837 N N . ARG B 1 14 ? 15.906 -1.564 1.229 1 97.44 14 ARG B N 1
ATOM 838 C CA . ARG B 1 14 ? 16.938 -0.571 0.932 1 97.44 14 ARG B CA 1
ATOM 839 C C . ARG B 1 14 ? 16.312 0.786 0.623 1 97.44 14 ARG B C 1
ATOM 841 O O . ARG B 1 14 ? 16.094 1.125 -0.542 1 97.44 14 ARG B O 1
ATOM 848 N N . VAL B 1 15 ? 16.078 1.535 1.703 1 98.19 15 VAL B N 1
ATOM 849 C CA . VAL B 1 15 ? 15.281 2.746 1.535 1 98.19 15 VAL B CA 1
ATOM 850 C C . VAL B 1 15 ? 16 3.934 2.164 1 98.19 15 VAL B C 1
ATOM 852 O O . VAL B 1 15 ? 15.461 5.039 2.23 1 98.19 15 VAL B O 1
ATOM 855 N N . GLN B 1 16 ? 17.125 3.713 2.76 1 97.31 16 GLN B N 1
ATOM 856 C CA . GLN B 1 16 ? 18 4.789 3.211 1 97.31 16 GLN B CA 1
ATOM 857 C C . GLN B 1 16 ? 19.281 4.855 2.375 1 97.31 16 GLN B C 1
ATOM 859 O O . GLN B 1 16 ? 19.703 3.846 1.809 1 97.31 16 GLN B O 1
ATOM 864 N N . GLY B 1 17 ? 19.766 6.152 2.33 1 96.88 17 GLY B N 1
ATOM 865 C CA . GLY B 1 17 ? 20.938 6.348 1.496 1 96.88 17 GLY B CA 1
ATOM 866 C C . GLY B 1 17 ? 20.625 6.305 0.011 1 96.88 17 GLY B C 1
ATOM 867 O O . GLY B 1 17 ? 21.531 6.125 -0.811 1 96.88 17 GLY B O 1
ATOM 868 N N . VAL B 1 18 ? 19.359 6.398 -0.345 1 97.94 18 VAL B N 1
ATOM 869 C CA . VAL B 1 18 ? 18.938 6.285 -1.737 1 97.94 18 VAL B CA 1
ATOM 870 C C . VAL B 1 18 ? 18.016 7.449 -2.098 1 97.94 18 VAL B C 1
ATOM 872 O O . VAL B 1 18 ? 17.109 7.297 -2.908 1 97.94 18 VAL B O 1
ATOM 875 N N . TYR B 1 19 ? 18.016 8.547 -1.413 1 97.69 19 TYR B N 1
ATOM 876 C CA . TYR B 1 19 ? 17.281 9.781 -1.649 1 97.69 19 TYR B CA 1
ATOM 877 C C . TYR B 1 19 ? 15.773 9.555 -1.516 1 97.69 19 TYR B C 1
ATOM 879 O O . TYR B 1 19 ? 14.977 10.227 -2.176 1 97.69 19 TYR B O 1
ATOM 887 N N . TYR B 1 20 ? 15.383 8.641 -0.695 1 98.31 20 TYR B N 1
ATOM 888 C CA . TYR B 1 20 ? 13.969 8.32 -0.522 1 98.31 20 TYR B CA 1
ATOM 889 C C . TYR B 1 20 ? 13.203 9.508 0.046 1 98.31 20 TYR B C 1
ATOM 891 O O . TYR B 1 20 ? 12.117 9.836 -0.427 1 98.31 20 TYR B O 1
ATOM 899 N N . ARG B 1 21 ? 13.781 10.148 1.067 1 98.62 21 ARG B N 1
ATOM 900 C CA . ARG B 1 21 ? 13.109 11.273 1.704 1 98.62 21 ARG B CA 1
ATOM 901 C C . ARG B 1 21 ? 12.883 12.414 0.712 1 98.62 21 ARG B C 1
ATOM 903 O O . ARG B 1 21 ? 11.789 12.977 0.643 1 98.62 21 ARG B O 1
ATOM 910 N N . ALA B 1 22 ? 13.883 12.695 -0.045 1 98.19 22 ALA B N 1
ATOM 911 C CA . ALA B 1 22 ? 13.797 13.789 -1.007 1 98.19 22 ALA B CA 1
ATOM 912 C C . ALA B 1 22 ? 12.742 13.508 -2.074 1 98.19 22 ALA B C 1
ATOM 914 O O . ALA B 1 22 ? 11.922 14.367 -2.395 1 98.19 22 ALA B O 1
ATOM 915 N N . ASN B 1 23 ? 12.758 12.297 -2.582 1 98.31 23 ASN B N 1
ATOM 916 C CA . ASN B 1 23 ? 11.789 11.914 -3.6 1 98.31 23 ASN B CA 1
ATOM 917 C C . ASN B 1 23 ? 10.367 11.891 -3.035 1 98.31 23 ASN B C 1
ATOM 919 O O . ASN B 1 23 ? 9.414 12.25 -3.725 1 98.31 23 ASN B O 1
ATOM 923 N N . THR B 1 24 ? 10.266 11.398 -1.773 1 98.38 24 THR B N 1
ATOM 924 C CA . THR B 1 24 ? 8.969 11.422 -1.109 1 98.38 24 THR B CA 1
ATOM 925 C C . THR B 1 24 ? 8.422 12.844 -1.042 1 98.38 24 THR B C 1
ATOM 927 O O . THR B 1 24 ? 7.262 13.078 -1.39 1 98.38 24 THR B O 1
ATOM 930 N N . ARG B 1 25 ? 9.234 13.75 -0.628 1 98.44 25 ARG B N 1
ATOM 931 C CA . ARG B 1 25 ? 8.82 15.148 -0.527 1 98.44 25 ARG B CA 1
ATOM 932 C C . ARG B 1 25 ? 8.422 15.703 -1.891 1 98.44 25 ARG B C 1
ATOM 934 O O . ARG B 1 25 ? 7.367 16.328 -2.029 1 98.44 25 ARG B O 1
ATOM 941 N N . ASP B 1 26 ? 9.211 15.492 -2.869 1 98.12 26 ASP B N 1
ATOM 942 C CA . ASP B 1 26 ? 8.953 16.016 -4.203 1 98.12 26 ASP B CA 1
ATOM 943 C C . ASP B 1 26 ? 7.652 15.461 -4.777 1 98.12 26 ASP B C 1
ATOM 945 O O . ASP B 1 26 ? 6.844 16.203 -5.34 1 98.12 26 ASP B O 1
ATOM 949 N N . THR B 1 27 ? 7.445 14.18 -4.605 1 97.5 27 THR B N 1
ATOM 950 C CA . THR B 1 27 ? 6.234 13.531 -5.094 1 97.5 27 THR B CA 1
ATOM 951 C C . THR B 1 27 ? 5.004 14.047 -4.355 1 97.5 27 THR B C 1
ATOM 953 O O . THR B 1 27 ? 3.969 14.312 -4.969 1 97.5 27 THR B O 1
ATOM 956 N N . ALA B 1 28 ? 5.117 14.172 -3.041 1 98.31 28 ALA B N 1
ATOM 957 C CA . ALA B 1 28 ? 4.012 14.688 -2.24 1 98.31 28 ALA B CA 1
ATOM 958 C C . ALA B 1 28 ? 3.633 16.109 -2.676 1 98.31 28 ALA B C 1
ATOM 960 O O . ALA B 1 28 ? 2.449 16.422 -2.816 1 98.31 28 ALA B O 1
ATOM 961 N N . ARG B 1 29 ? 4.566 16.891 -2.922 1 97.94 29 ARG B N 1
ATOM 962 C CA . ARG B 1 29 ? 4.328 18.266 -3.33 1 97.94 29 ARG B CA 1
ATOM 963 C C . ARG B 1 29 ? 3.672 18.328 -4.707 1 97.94 29 ARG B C 1
ATOM 965 O O . ARG B 1 29 ? 2.758 19.125 -4.93 1 97.94 29 ARG B O 1
ATOM 972 N N . GLU B 1 30 ? 4.105 17.516 -5.586 1 97.44 30 GLU B N 1
ATOM 973 C CA . GLU B 1 30 ? 3.516 17.438 -6.918 1 97.44 30 GLU B CA 1
ATOM 974 C C . GLU B 1 30 ? 2.037 17.062 -6.848 1 97.44 30 GLU B C 1
ATOM 976 O O . GLU B 1 30 ? 1.251 17.453 -7.715 1 97.44 30 GLU B O 1
ATOM 981 N N . ARG B 1 31 ? 1.683 16.391 -5.801 1 96 31 ARG B N 1
ATOM 982 C CA . ARG B 1 31 ? 0.323 15.875 -5.676 1 96 31 ARG B CA 1
ATOM 983 C C . ARG B 1 31 ? -0.49 16.719 -4.691 1 96 31 ARG B C 1
ATOM 985 O O . ARG B 1 31 ? -1.623 16.359 -4.355 1 96 31 ARG B O 1
ATOM 992 N N . ASP B 1 32 ? 0.128 17.734 -4.191 1 97 32 ASP B N 1
ATOM 993 C CA . ASP B 1 32 ? -0.505 18.641 -3.242 1 97 32 ASP B CA 1
ATOM 994 C C . ASP B 1 32 ? -0.921 17.906 -1.971 1 97 32 ASP B C 1
ATOM 996 O O . ASP B 1 32 ? -2.059 18.047 -1.515 1 97 32 ASP B O 1
ATOM 1000 N N . ILE B 1 33 ? -0.029 17.156 -1.496 1 98 33 ILE B N 1
ATOM 1001 C CA . ILE B 1 33 ? -0.226 16.375 -0.281 1 98 33 ILE B CA 1
ATOM 1002 C C . ILE B 1 33 ? 0.584 16.984 0.862 1 98 33 ILE B C 1
ATOM 1004 O O . ILE B 1 33 ? 1.733 17.391 0.67 1 98 33 ILE B O 1
ATOM 1008 N N . ASP B 1 34 ? -0.04 17.078 2.01 1 98.62 34 ASP B N 1
ATOM 1009 C CA . ASP B 1 34 ? 0.625 17.562 3.215 1 98.62 34 ASP B CA 1
ATOM 1010 C C . ASP B 1 34 ? 1.164 16.391 4.047 1 98.62 34 ASP B C 1
ATOM 1012 O O . ASP B 1 34 ? 0.701 15.266 3.914 1 98.62 34 ASP B O 1
ATOM 1016 N N . GLY B 1 35 ? 2.152 16.688 4.906 1 98.69 35 GLY B N 1
ATOM 1017 C CA . GLY B 1 35 ? 2.688 15.648 5.77 1 98.69 35 GLY B CA 1
ATOM 1018 C C . GLY B 1 35 ? 4.184 15.773 5.992 1 98.69 35 GLY B C 1
ATOM 1019 O O . GLY B 1 35 ? 4.719 16.875 6.047 1 98.69 35 GLY B O 1
ATOM 1020 N N . TRP B 1 36 ? 4.809 14.578 6.258 1 98.81 36 TRP B N 1
ATOM 1021 C CA . TRP B 1 36 ? 6.246 14.57 6.5 1 98.81 36 TRP B CA 1
ATOM 1022 C C . TRP B 1 36 ? 6.82 13.172 6.293 1 98.81 36 TRP B C 1
ATOM 1024 O O . TRP B 1 36 ? 6.074 12.188 6.238 1 98.81 36 TRP B O 1
ATOM 1034 N N . VAL B 1 37 ? 8.109 13.156 6.098 1 98.88 37 VAL B N 1
ATOM 1035 C CA . VAL B 1 37 ? 8.859 11.914 5.953 1 98.88 37 VAL B CA 1
ATOM 1036 C C . VAL B 1 37 ? 10.133 11.969 6.793 1 98.88 37 VAL B C 1
ATOM 1038 O O . VAL B 1 37 ? 10.742 13.031 6.934 1 98.88 37 VAL B O 1
ATOM 1041 N N . ARG B 1 38 ? 10.555 10.836 7.332 1 98.69 38 ARG B N 1
ATOM 1042 C CA . ARG B 1 38 ? 11.812 10.766 8.062 1 98.69 38 ARG B CA 1
ATOM 1043 C C . ARG B 1 38 ? 12.398 9.359 8.008 1 98.69 38 ARG B C 1
ATOM 1045 O O . ARG B 1 38 ? 11.68 8.391 7.789 1 98.69 38 ARG B O 1
ATOM 1052 N N . ASN B 1 39 ? 13.695 9.336 8.258 1 98.56 39 ASN B N 1
ATOM 1053 C CA . ASN B 1 39 ? 14.367 8.062 8.469 1 98.56 39 ASN B CA 1
ATOM 1054 C C . ASN B 1 39 ? 14.297 7.629 9.93 1 98.56 39 ASN B C 1
ATOM 1056 O O . ASN B 1 39 ? 14.391 8.461 10.836 1 98.56 39 ASN B O 1
ATOM 1060 N N . LEU B 1 40 ? 14.148 6.328 10.141 1 98.44 40 LEU B N 1
ATOM 1061 C CA . LEU B 1 40 ? 14.18 5.762 11.484 1 98.44 40 LEU B CA 1
ATOM 1062 C C . LEU B 1 40 ? 15.516 5.07 11.75 1 98.44 40 LEU B C 1
ATOM 1064 O O . LEU B 1 40 ? 16.172 4.609 10.82 1 98.44 40 LEU B O 1
ATOM 1068 N N . ASP B 1 41 ? 15.812 4.883 13.039 1 97.5 41 ASP B N 1
ATOM 1069 C CA . ASP B 1 41 ? 17.078 4.285 13.445 1 97.5 41 ASP B CA 1
ATOM 1070 C C . ASP B 1 41 ? 17.141 2.807 13.062 1 97.5 41 ASP B C 1
ATOM 1072 O O . ASP B 1 41 ? 18.219 2.244 12.906 1 97.5 41 ASP B O 1
ATOM 1076 N N . ASP B 1 42 ? 16 2.262 12.859 1 97.69 42 ASP B N 1
ATOM 1077 C CA . ASP B 1 42 ? 15.961 0.834 12.555 1 97.69 42 ASP B CA 1
ATOM 1078 C C . ASP B 1 42 ? 16.078 0.589 11.055 1 97.69 42 ASP B C 1
ATOM 1080 O O . ASP B 1 42 ? 15.891 -0.537 10.586 1 97.69 42 ASP B O 1
ATOM 1084 N N . GLY B 1 43 ? 16.281 1.584 10.305 1 97.88 43 GLY B N 1
ATOM 1085 C CA . GLY B 1 43 ? 16.531 1.432 8.875 1 97.88 43 GLY B CA 1
ATOM 1086 C C . GLY B 1 43 ? 15.305 1.697 8.023 1 97.88 43 GLY B C 1
ATOM 1087 O O . GLY B 1 43 ? 15.398 1.773 6.797 1 97.88 43 GLY B O 1
ATOM 1088 N N . ARG B 1 44 ? 14.188 1.858 8.633 1 98.44 44 ARG B N 1
ATOM 1089 C CA . ARG B 1 44 ? 12.953 2.109 7.906 1 98.44 44 ARG B CA 1
ATOM 1090 C C . ARG B 1 44 ? 12.797 3.592 7.586 1 98.44 44 ARG B C 1
ATOM 1092 O O . ARG B 1 44 ? 13.57 4.422 8.07 1 98.44 44 ARG B O 1
ATOM 1099 N N . VAL B 1 45 ? 11.789 3.865 6.668 1 98.75 45 VAL B N 1
ATOM 1100 C CA . VAL B 1 45 ? 11.273 5.211 6.438 1 98.75 45 VAL B CA 1
ATOM 1101 C C . VAL B 1 45 ? 9.852 5.316 6.992 1 98.75 45 VAL B C 1
ATOM 1103 O O . VAL B 1 45 ? 9.047 4.398 6.832 1 98.75 45 VAL B O 1
ATOM 1106 N N . GLU B 1 46 ? 9.641 6.332 7.695 1 98.88 46 GLU B N 1
ATOM 1107 C CA . GLU B 1 46 ? 8.312 6.68 8.195 1 98.88 46 GLU B CA 1
ATOM 1108 C C . GLU B 1 46 ? 7.762 7.918 7.492 1 98.88 46 GLU B C 1
ATOM 1110 O O . GLU B 1 46 ? 8.484 8.891 7.273 1 98.88 46 GLU B O 1
ATOM 1115 N N . ALA B 1 47 ? 6.473 7.934 7.164 1 98.81 47 ALA B N 1
ATOM 1116 C CA . ALA B 1 47 ? 5.887 9.117 6.535 1 98.81 47 ALA B CA 1
ATOM 1117 C C . ALA B 1 47 ? 4.41 9.258 6.906 1 98.81 47 ALA B C 1
ATOM 1119 O O . ALA B 1 47 ? 3.748 8.266 7.227 1 98.81 47 ALA B O 1
ATOM 1120 N N . VAL B 1 48 ? 3.973 10.438 6.879 1 98.75 48 VAL B N 1
ATOM 1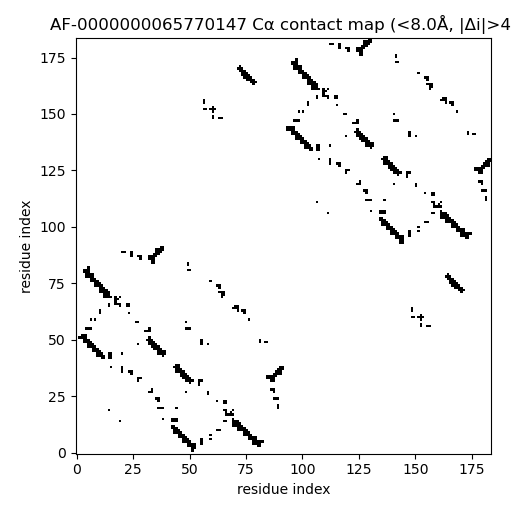121 C CA . VAL B 1 48 ? 2.562 10.797 6.992 1 98.75 48 VAL B CA 1
ATOM 1122 C C . VAL B 1 48 ? 2.141 11.617 5.777 1 98.75 48 VAL B C 1
ATOM 1124 O O . VAL B 1 48 ? 2.873 12.508 5.34 1 98.75 48 VAL B O 1
ATOM 1127 N N . PHE B 1 49 ? 0.963 11.281 5.273 1 98.38 49 PHE B N 1
ATOM 1128 C CA . PHE B 1 49 ? 0.366 12 4.148 1 98.38 49 PHE B CA 1
ATOM 1129 C C . PHE B 1 49 ? -1.048 12.453 4.488 1 98.38 49 PHE B C 1
ATOM 1131 O O . PHE B 1 49 ? -1.857 11.664 4.984 1 98.38 49 PHE B O 1
ATOM 1138 N N . GLU B 1 50 ? -1.416 13.633 4.258 1 98.38 50 GLU B N 1
ATOM 1139 C CA . GLU B 1 50 ? -2.768 14.164 4.406 1 98.38 50 GLU B CA 1
ATOM 1140 C C . GLU B 1 50 ? -3.211 14.898 3.146 1 98.38 50 GLU B C 1
ATOM 1142 O O . GLU B 1 50 ? -2.42 15.617 2.529 1 98.38 50 GLU B O 1
ATOM 1147 N N . GLY B 1 51 ? -4.418 14.68 2.734 1 97.5 51 GLY B N 1
ATOM 1148 C CA . GLY B 1 51 ? -4.969 15.289 1.537 1 97.5 51 GLY B CA 1
ATOM 1149 C C . GLY B 1 51 ? -6.211 14.586 1.022 1 97.5 51 GLY B C 1
ATOM 1150 O O . GLY B 1 51 ? -6.824 13.797 1.74 1 97.5 51 GLY B O 1
ATOM 1151 N N . PRO B 1 52 ? -6.594 14.977 -0.137 1 94.88 52 PRO B N 1
ATOM 1152 C CA . PRO B 1 52 ? -7.707 14.242 -0.741 1 94.88 52 PRO B CA 1
ATOM 1153 C C . PRO B 1 52 ? -7.441 12.742 -0.828 1 94.88 52 PRO B C 1
ATOM 1155 O O . PRO B 1 52 ? -6.316 12.328 -1.108 1 94.88 52 PRO B O 1
ATOM 1158 N N . ARG B 1 53 ? -8.469 11.984 -0.592 1 91.31 53 ARG B N 1
ATOM 1159 C CA . ARG B 1 53 ? -8.359 10.531 -0.498 1 91.31 53 ARG B CA 1
ATOM 1160 C C . ARG B 1 53 ? -7.609 9.961 -1.696 1 91.31 53 ARG B C 1
ATOM 1162 O O . ARG B 1 53 ? -6.648 9.203 -1.531 1 91.31 53 ARG B O 1
ATOM 1169 N N . GLU B 1 54 ? -7.969 10.312 -2.859 1 89.56 54 GLU B N 1
ATOM 1170 C CA . GLU B 1 54 ? -7.355 9.758 -4.062 1 89.56 54 GLU B CA 1
ATOM 1171 C C . GLU B 1 54 ? -5.867 10.094 -4.125 1 89.56 54 GLU B C 1
ATOM 1173 O O . GLU B 1 54 ? -5.055 9.25 -4.523 1 89.56 54 GLU B O 1
ATOM 1178 N N . ALA B 1 55 ? -5.559 11.242 -3.781 1 94.25 55 ALA B N 1
ATOM 1179 C CA . ALA B 1 55 ? -4.164 11.68 -3.801 1 94.25 55 ALA B CA 1
ATOM 1180 C C . ALA B 1 55 ? -3.338 10.914 -2.766 1 94.25 55 ALA B C 1
ATOM 1182 O O . ALA B 1 55 ? -2.223 10.477 -3.053 1 94.25 55 ALA B O 1
ATOM 1183 N N . VAL B 1 56 ? -3.922 10.781 -1.596 1 96 56 VAL B N 1
ATOM 1184 C CA . VAL B 1 56 ? -3.227 10.078 -0.522 1 96 56 VAL B CA 1
ATOM 1185 C C . VAL B 1 56 ? -3.049 8.609 -0.897 1 96 56 VAL B C 1
ATOM 1187 O O . VAL B 1 56 ? -1.964 8.047 -0.735 1 96 56 VAL B O 1
ATOM 1190 N N . GLU B 1 57 ? -4.07 8.023 -1.407 1 90.38 57 GLU B N 1
ATOM 1191 C CA . GLU B 1 57 ? -3.979 6.633 -1.837 1 90.38 57 GLU B CA 1
ATOM 1192 C C . GLU B 1 57 ? -2.939 6.465 -2.941 1 90.38 57 GLU B C 1
ATOM 1194 O O . GLU B 1 57 ? -2.197 5.48 -2.957 1 90.38 57 GLU B O 1
ATOM 1199 N N . SER B 1 58 ? -2.873 7.402 -3.785 1 91.94 58 SER B N 1
ATOM 1200 C CA . SER B 1 58 ? -1.861 7.383 -4.836 1 91.94 58 SER B CA 1
ATOM 1201 C C . SER B 1 58 ? -0.456 7.488 -4.254 1 91.94 58 SER B C 1
ATOM 1203 O O . SER B 1 58 ? 0.468 6.82 -4.727 1 91.94 58 SER B O 1
ATOM 1205 N N . MET B 1 59 ? -0.292 8.289 -3.287 1 95.94 59 MET B N 1
ATOM 1206 C CA . MET B 1 59 ? 0.999 8.461 -2.625 1 95.94 59 MET B CA 1
ATOM 1207 C C . MET B 1 59 ? 1.432 7.172 -1.934 1 95.94 59 MET B C 1
ATOM 1209 O O . MET B 1 59 ? 2.598 6.781 -2.014 1 95.94 59 MET B O 1
ATOM 1213 N N . VAL B 1 60 ? 0.476 6.586 -1.283 1 95.69 60 VAL B N 1
ATOM 1214 C CA . VAL B 1 60 ? 0.77 5.32 -0.624 1 95.69 60 VAL B CA 1
ATOM 1215 C C . VAL B 1 60 ? 1.169 4.273 -1.665 1 95.69 60 VAL B C 1
ATOM 1217 O O . VAL B 1 60 ? 2.105 3.502 -1.449 1 95.69 60 VAL B O 1
ATOM 1220 N N . GLY B 1 61 ? 0.475 4.215 -2.797 1 92.88 61 GLY B N 1
ATOM 1221 C CA . GLY B 1 61 ? 0.88 3.369 -3.906 1 92.88 61 GLY B CA 1
ATOM 1222 C C . GLY B 1 61 ? 2.307 3.619 -4.359 1 92.88 61 GLY B C 1
ATOM 1223 O O . GLY B 1 61 ? 3.066 2.674 -4.586 1 92.88 61 GLY B O 1
ATOM 1224 N N . TRP B 1 62 ? 2.684 4.816 -4.457 1 94.5 62 TRP B N 1
ATOM 1225 C CA . TRP B 1 62 ? 4.027 5.211 -4.875 1 94.5 62 TRP B CA 1
ATOM 1226 C C . TRP B 1 62 ? 5.074 4.684 -3.898 1 94.5 62 TRP B C 1
ATOM 1228 O O . TRP B 1 62 ? 6.188 4.336 -4.301 1 94.5 62 TRP B O 1
ATOM 1238 N N . CYS B 1 63 ? 4.781 4.625 -2.625 1 96.75 63 CYS B N 1
ATOM 1239 C CA . CYS B 1 63 ? 5.727 4.188 -1.602 1 96.75 63 CYS B CA 1
ATOM 1240 C C . CYS B 1 63 ? 6.227 2.777 -1.886 1 96.75 63 CYS B C 1
ATOM 1242 O O . CYS B 1 63 ? 7.281 2.377 -1.389 1 96.75 63 CYS B O 1
ATOM 1244 N N . HIS B 1 64 ? 5.496 2.076 -2.645 1 93.19 64 HIS B N 1
ATOM 1245 C CA . HIS B 1 64 ? 5.887 0.709 -2.971 1 93.19 64 HIS B CA 1
ATOM 1246 C C . HIS B 1 64 ? 6.984 0.689 -4.027 1 93.19 64 HIS B C 1
ATOM 1248 O O . HIS B 1 64 ? 7.699 -0.307 -4.168 1 93.19 64 HIS B O 1
ATOM 1254 N N . THR B 1 65 ? 7.121 1.719 -4.754 1 89.56 65 THR B N 1
ATOM 1255 C CA . THR B 1 65 ? 8.203 1.915 -5.715 1 89.56 65 THR B CA 1
ATOM 1256 C C . THR B 1 65 ? 9.328 2.746 -5.098 1 89.56 65 THR B C 1
ATOM 1258 O O . THR B 1 65 ? 10.484 2.324 -5.086 1 89.56 65 THR B O 1
ATOM 1261 N N . GLY B 1 66 ? 8.922 3.859 -4.625 1 91.62 66 GLY B N 1
ATOM 1262 C CA . GLY B 1 66 ? 9.852 4.754 -3.959 1 91.62 66 GLY B CA 1
ATOM 1263 C C . GLY B 1 66 ? 10.82 5.426 -4.914 1 91.62 66 GLY B C 1
ATOM 1264 O O . GLY B 1 66 ? 10.477 5.703 -6.066 1 91.62 66 GLY B O 1
ATOM 1265 N N . SER B 1 67 ? 12.016 5.758 -4.371 1 93.75 67 SER B N 1
ATOM 1266 C CA . SER B 1 67 ? 13.047 6.398 -5.18 1 93.75 67 SER B CA 1
ATOM 1267 C C . SER B 1 67 ? 13.656 5.418 -6.18 1 93.75 67 SER B C 1
ATOM 1269 O O . SER B 1 67 ? 13.602 4.203 -5.977 1 93.75 67 SER B O 1
ATOM 1271 N N . PRO B 1 68 ? 14.289 5.934 -7.234 1 92.12 68 PRO B N 1
ATOM 1272 C CA . PRO B 1 68 ? 14.828 5.062 -8.281 1 92.12 68 PRO B CA 1
ATOM 1273 C C . PRO B 1 68 ? 15.828 4.043 -7.75 1 92.12 68 PRO B C 1
ATOM 1275 O O . PRO B 1 68 ? 15.906 2.924 -8.258 1 92.12 68 PRO B O 1
ATOM 1278 N N . LYS B 1 69 ? 16.562 4.371 -6.75 1 95.19 69 LYS B N 1
ATOM 1279 C CA . LYS B 1 69 ? 17.609 3.48 -6.242 1 95.19 69 LYS B CA 1
ATOM 1280 C C . LYS B 1 69 ? 17.094 2.639 -5.078 1 95.19 69 LYS B C 1
ATOM 1282 O O . LYS B 1 69 ? 17.828 1.844 -4.504 1 95.19 69 LYS B O 1
ATOM 1287 N N . ALA B 1 70 ? 15.805 2.803 -4.793 1 96.38 70 ALA B N 1
ATOM 1288 C CA . ALA B 1 70 ? 15.234 2.086 -3.654 1 96.38 70 ALA B CA 1
ATOM 1289 C C . ALA B 1 70 ? 14.828 0.668 -4.047 1 96.38 70 ALA B C 1
ATOM 1291 O O . ALA B 1 70 ? 14.516 0.406 -5.211 1 96.38 70 ALA B O 1
ATOM 1292 N N . ARG B 1 71 ? 14.945 -0.263 -3.152 1 94.5 71 ARG B N 1
ATOM 1293 C CA . ARG B 1 71 ? 14.328 -1.584 -3.209 1 94.5 71 ARG B CA 1
ATOM 1294 C C . ARG B 1 71 ? 13.422 -1.818 -2.004 1 94.5 71 ARG B C 1
ATOM 1296 O O . ARG B 1 71 ? 13.898 -2.162 -0.92 1 94.5 71 ARG B O 1
ATOM 1303 N N . VAL B 1 72 ? 12.117 -1.673 -2.266 1 96.31 72 VAL B N 1
ATOM 1304 C CA . VAL B 1 72 ? 11.148 -1.754 -1.177 1 96.31 72 VAL B CA 1
ATOM 1305 C C . VAL B 1 72 ? 10.797 -3.215 -0.905 1 96.31 72 VAL B C 1
ATOM 1307 O O . VAL B 1 72 ? 10.469 -3.963 -1.828 1 96.31 72 VAL B O 1
ATOM 1310 N N . GLU B 1 73 ? 10.859 -3.59 0.351 1 96.31 73 GLU B N 1
ATOM 1311 C CA . GLU B 1 73 ? 10.555 -4.957 0.764 1 96.31 73 GLU B CA 1
ATOM 1312 C C . GLU B 1 73 ? 9.18 -5.043 1.41 1 96.31 73 GLU B C 1
ATOM 1314 O O . GLU B 1 73 ? 8.547 -6.105 1.397 1 96.31 73 GLU B O 1
ATOM 1319 N N . SER B 1 74 ? 8.711 -3.926 1.991 1 97.19 74 SER B N 1
ATOM 1320 C CA . SER B 1 74 ? 7.363 -3.904 2.561 1 97.19 74 SER B CA 1
ATOM 1321 C C . SER B 1 74 ? 6.883 -2.475 2.785 1 97.19 74 SER B C 1
ATOM 1323 O O . SER B 1 74 ? 7.691 -1.56 2.951 1 97.19 74 SER B O 1
ATOM 1325 N N . VAL B 1 75 ? 5.559 -2.316 2.768 1 97.56 75 VAL B N 1
ATOM 1326 C CA . VAL B 1 75 ? 4.875 -1.08 3.125 1 97.56 75 VAL B CA 1
ATOM 1327 C C . VAL B 1 75 ? 3.715 -1.386 4.07 1 97.56 75 VAL B C 1
ATOM 1329 O O . VAL B 1 75 ? 2.871 -2.236 3.775 1 97.56 75 VAL B O 1
ATOM 1332 N N . ASP B 1 76 ? 3.74 -0.794 5.207 1 97.62 76 ASP B N 1
ATOM 1333 C CA . ASP B 1 76 ? 2.629 -0.811 6.156 1 97.62 76 ASP B CA 1
ATOM 1334 C C . ASP B 1 76 ? 1.932 0.547 6.207 1 97.62 76 ASP B C 1
ATOM 1336 O O . ASP B 1 76 ? 2.555 1.56 6.527 1 97.62 76 ASP B O 1
ATOM 1340 N N . ALA B 1 77 ? 0.7 0.547 5.871 1 98.25 77 ALA B N 1
ATOM 1341 C CA . ALA B 1 77 ? -0.047 1.802 5.828 1 98.25 77 ALA B CA 1
ATOM 1342 C C . ALA B 1 77 ? -1.313 1.714 6.676 1 98.25 77 ALA B C 1
ATOM 1344 O O . ALA B 1 77 ? -2.055 0.731 6.594 1 98.25 77 ALA B O 1
ATOM 1345 N N . ALA B 1 78 ? -1.532 2.736 7.477 1 97.75 78 ALA B N 1
ATOM 1346 C CA . ALA B 1 78 ? -2.756 2.871 8.266 1 97.75 78 ALA B CA 1
ATOM 1347 C C . ALA B 1 78 ? -3.43 4.219 8 1 97.75 78 ALA B C 1
ATOM 1349 O O . ALA B 1 78 ? -2.754 5.242 7.883 1 97.75 78 ALA B O 1
ATOM 1350 N N . TYR B 1 79 ? -4.762 4.195 7.957 1 95.56 79 TYR B N 1
ATOM 1351 C CA . TYR B 1 79 ? -5.512 5.41 7.668 1 95.56 79 TYR B CA 1
ATOM 1352 C C . TYR B 1 79 ? -6.195 5.941 8.922 1 95.56 79 TYR B C 1
ATOM 1354 O O . TYR B 1 79 ? -6.68 5.168 9.75 1 95.56 79 TYR B O 1
ATOM 1362 N N . ASP B 1 80 ? -6.141 7.25 9.047 1 94.44 80 ASP B N 1
ATOM 1363 C CA . ASP B 1 80 ? -6.754 7.922 10.188 1 94.44 80 ASP B CA 1
ATOM 1364 C C . ASP B 1 80 ? -7.332 9.273 9.781 1 94.44 80 ASP B C 1
ATOM 1366 O O . ASP B 1 80 ? -7.285 9.648 8.602 1 94.44 80 ASP B O 1
ATOM 1370 N N . ASP B 1 81 ? -7.961 9.914 10.766 1 94.88 81 ASP B N 1
ATOM 1371 C CA . ASP B 1 81 ? -8.406 11.289 10.547 1 94.88 81 ASP B CA 1
ATOM 1372 C C . ASP B 1 81 ? -7.223 12.242 10.422 1 94.88 81 ASP B C 1
ATOM 1374 O O . ASP B 1 81 ? -6.238 12.109 11.148 1 94.88 81 ASP B O 1
ATOM 1378 N N . PRO B 1 82 ? -7.375 13.172 9.438 1 96.69 82 PRO B N 1
ATOM 1379 C CA . PRO B 1 82 ? -6.293 14.156 9.32 1 96.69 82 PRO B CA 1
ATOM 1380 C C . PRO B 1 82 ? -6.066 14.938 10.609 1 96.69 82 PRO B C 1
ATOM 1382 O O . PRO B 1 82 ? -7.012 15.156 11.375 1 96.69 82 PRO B O 1
ATOM 1385 N N . GLU B 1 83 ? -4.812 15.328 10.852 1 96.5 83 GLU B N 1
ATOM 1386 C CA . GLU B 1 83 ? -4.445 16.109 12.031 1 96.5 83 GLU B CA 1
ATOM 1387 C C . GLU B 1 83 ? -4.227 17.578 11.68 1 96.5 83 GLU B C 1
ATOM 1389 O O . GLU B 1 83 ? -4.008 18.406 12.562 1 96.5 83 GLU B O 1
ATOM 1394 N N . GLY B 1 84 ? -4.301 17.859 10.391 1 95.38 84 GLY B N 1
ATOM 1395 C CA . GLY B 1 84 ? -4.227 19.25 9.961 1 95.38 84 GLY B CA 1
ATOM 1396 C C . GLY B 1 84 ? -2.807 19.734 9.742 1 95.38 84 GLY B C 1
ATOM 1397 O O . GLY B 1 84 ? -2.484 20.891 10.039 1 95.38 84 GLY B O 1
ATOM 1398 N N . VAL B 1 85 ? -1.96 18.953 9.266 1 94.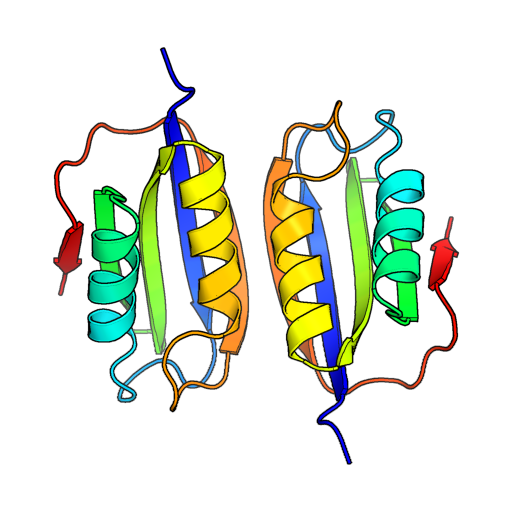94 85 VAL B N 1
ATOM 1399 C CA . VAL B 1 85 ? -0.602 19.375 8.93 1 94.94 85 VAL B CA 1
ATOM 1400 C C . VAL B 1 85 ? -0.613 20.172 7.637 1 94.94 85 VAL B C 1
ATOM 1402 O O . VAL B 1 85 ? -1.443 19.938 6.758 1 94.94 85 VAL B O 1
ATOM 1405 N N . ASP B 1 86 ? 0.266 21.141 7.629 1 95.94 86 ASP B N 1
ATOM 1406 C CA . ASP B 1 86 ? 0.381 22 6.453 1 95.94 86 ASP B CA 1
ATOM 1407 C C . ASP B 1 86 ? 1.771 21.906 5.828 1 95.94 86 ASP B C 1
ATOM 1409 O O . ASP B 1 86 ? 2.779 21.938 6.539 1 95.94 86 ASP B O 1
ATOM 1413 N N . GLY B 1 87 ? 1.648 21.766 4.469 1 97.94 87 GLY B N 1
ATOM 1414 C CA . GLY B 1 87 ? 2.912 21.609 3.768 1 97.94 87 GLY B CA 1
ATOM 1415 C C . GLY B 1 87 ? 3.49 20.203 3.896 1 97.94 87 GLY B C 1
ATOM 1416 O O . GLY B 1 87 ? 2.838 19.312 4.43 1 97.94 87 GLY B O 1
ATOM 1417 N N . PHE B 1 88 ? 4.652 19.953 3.287 1 98.69 88 PHE B N 1
ATOM 1418 C CA . PHE B 1 88 ? 5.34 18.672 3.393 1 98.69 88 PHE B CA 1
ATOM 1419 C C . PHE B 1 88 ? 6.801 18.875 3.779 1 98.69 88 PHE B C 1
ATOM 1421 O O . PHE B 1 88 ? 7.535 19.594 3.098 1 98.69 88 PHE B O 1
ATOM 1428 N N . GLU B 1 89 ? 7.281 18.188 4.781 1 98 89 GLU B N 1
ATOM 1429 C CA . GLU B 1 89 ? 8.648 18.438 5.227 1 98 89 GLU B CA 1
ATOM 1430 C C . GLU B 1 89 ? 9.398 17.125 5.453 1 98 89 GLU B C 1
ATOM 1432 O O . GLU B 1 89 ? 8.781 16.078 5.672 1 98 89 GLU B O 1
ATOM 1437 N N . ILE B 1 90 ? 10.734 17.172 5.344 1 98.25 90 ILE B N 1
ATOM 1438 C CA . ILE B 1 90 ? 11.617 16.094 5.773 1 98.25 90 ILE B CA 1
ATOM 1439 C C . ILE B 1 90 ? 12.016 16.312 7.23 1 98.25 90 ILE B C 1
ATOM 1441 O O . ILE B 1 90 ? 12.57 17.359 7.586 1 98.25 90 ILE B O 1
ATOM 1445 N N . ARG B 1 91 ? 11.688 15.375 8.039 1 97.19 91 ARG B N 1
ATOM 1446 C CA . ARG B 1 91 ? 12.023 15.445 9.453 1 97.19 91 ARG B CA 1
ATOM 1447 C C . ARG B 1 91 ? 13.281 14.641 9.766 1 97.19 91 ARG B C 1
ATOM 1449 O O . ARG B 1 91 ? 13.625 13.711 9.039 1 97.19 91 ARG B O 1
ATOM 1456 N N . ARG B 1 92 ? 13.945 14.969 10.875 1 89.12 92 ARG B N 1
ATOM 1457 C CA . ARG B 1 92 ? 15.156 14.289 11.312 1 89.12 92 ARG B CA 1
ATOM 1458 C C . ARG B 1 92 ? 14.836 13.195 12.336 1 89.12 92 ARG B C 1
ATOM 1460 O O . ARG B 1 92 ? 13.859 13.297 13.07 1 89.12 92 ARG B O 1
#

Radius of gyration: 15.93 Å; Cα contacts (8 Å, |Δi|>4): 460; chains: 2; bounding box: 40×42×32 Å

Foldseek 3Di:
DQDKKKKKKKWDFQQPPQCQQVQLQVLCVVLVWFWEWEADPVGMIIIMTIDHPVSVVVSQVCSCVTHPPTDTDDMDMDMDHDPDGDGYYYDD/DQDKKKKKKKWDFQQPPQCQQVQLQVLCVVLVWFWEWEADPVGIIIIMTIDHPVSVVVSQVCSCVTHVPTDTDDMDMDMDHDPDGDGYYYDD

InterPro domains:
  IPR001792 Acylphosphatase-like domain [PF00708] (8-90)
  IPR001792 Acylphosphatase-like domain [PS51160] (6-92)
  IPR017968 Acylphosphatase, conserved site [PS00151] (35-51)
  IPR020456 Acylphosphatase [PR00112] (6-21)
  IPR020456 Acylphosphatase [PR00112] (27-52)
  IPR020456 Acylphosphatase [PTHR47268] (6-91)
  IPR036046 Acylphosphatase-like domain superfamily [SSF54975] (3-91)

Solvent-accessible surface area (backbone atoms only — not comparable to full-atom values): 9450 Å² total; per-residue (Å²): 127,80,63,58,29,19,40,44,37,40,38,36,52,49,49,63,97,33,56,30,59,60,45,50,45,53,52,32,54,76,58,66,30,17,32,35,28,30,69,45,95,86,48,31,36,40,34,38,37,30,27,45,45,69,53,40,45,49,50,58,28,44,58,60,51,57,24,91,71,30,46,53,37,32,38,39,36,36,53,47,78,56,88,74,66,78,52,61,46,80,50,123,127,83,63,58,30,19,39,44,37,42,39,35,53,49,49,63,97,33,57,30,60,60,45,50,47,52,53,31,54,76,59,67,31,16,32,34,30,28,70,44,95,86,48,31,35,39,36,39,36,30,26,46,46,70,52,40,43,50,50,58,28,44,58,60,53,58,23,92,71,31,47,54,38,32,40,40,37,35,52,47,77,55,88,75,65,79,52,62,45,80,49,126

pLDDT: mean 95.46, std 7.21, range [43.78, 98.88]

Nearest PDB structures (foldseek):
  2w4d-assembly1_B  TM=9.931E-01  e=1.678E-14  Pyrococcus horikoshii
  3tnv-assembly1_A  TM=9.972E-01  e=2.521E-14  Pyrococcus horikoshii OT3
  1v3z-assembly1_B  TM=9.859E-01  e=4.336E-14  Pyrococcus horikoshii
  3br8-assembly1_A  TM=9.768E-01  e=8.574E-13  unclassified
  3trg-assembly1_A  TM=9.706E-01  e=1.204E-12  Coxiella burnetii RSA 493

Secondary structure (DSSP, 8-state):
---EEEEEEEEEEE-SSSSHHHHHHHHHHHTT-EEEEEE-TTS-EEEEEEEEHHHHHHHHHHTTT-STT-EEEEEEEEEE------SEEEE-/---EEEEEEEEEEE-SSSSHHHHHHHHHHHTT-EEEEEE-TTS-EEEEEEEEHHHHHHHHHHTTT-STT-EEEEEEEEEE------SEEEE-